Protein AF-A0A353B7Y9-F1 (afdb_monomer)

Nearest PDB structures (foldseek):
  8t13-assembly1_A  TM=2.696E-01  e=7.304E-01  Homo sapiens
  8t12-assembly1_A  TM=4.385E-01  e=3.292E+00  Homo sapiens
  8tzl-assembly1_E  TM=2.762E-01  e=4.661E+00  Vibrio cholerae

pLDDT: mean 70.83, std 16.99, range [37.56, 89.81]

Structure (mmCIF, N/CA/C/O backbone):
data_AF-A0A353B7Y9-F1
#
_entry.id   AF-A0A353B7Y9-F1
#
loop_
_atom_site.group_PDB
_atom_site.id
_atom_site.type_symbol
_atom_site.label_atom_id
_atom_site.label_alt_id
_atom_site.label_comp_id
_atom_site.label_asym_id
_atom_site.label_entity_id
_atom_site.label_seq_id
_atom_site.pdbx_PDB_ins_code
_atom_site.Cartn_x
_atom_site.Cartn_y
_atom_site.Cartn_z
_atom_site.occupancy
_atom_site.B_iso_or_equiv
_atom_site.auth_seq_id
_atom_site.auth_comp_id
_atom_site.auth_asym_id
_atom_site.auth_atom_id
_atom_site.pdbx_PDB_model_num
ATOM 1 N N . MET A 1 1 ? -7.759 11.131 22.426 1.00 56.41 1 MET A N 1
ATOM 2 C CA . MET A 1 1 ? -7.890 11.072 20.956 1.00 56.41 1 MET A CA 1
ATOM 3 C C . MET A 1 1 ? -8.649 9.807 20.605 1.00 56.41 1 MET A C 1
ATOM 5 O O . MET A 1 1 ? -8.462 8.809 21.291 1.00 56.41 1 MET A O 1
ATOM 9 N N . ASP A 1 2 ? -9.557 9.871 19.634 1.00 85.62 2 ASP A N 1
ATOM 10 C CA . ASP A 1 2 ? -10.383 8.728 19.237 1.00 85.62 2 ASP A CA 1
ATOM 11 C C . ASP A 1 2 ? -9.630 7.924 18.165 1.00 85.62 2 ASP A C 1
ATOM 13 O O . ASP A 1 2 ? -9.582 8.321 17.002 1.00 85.62 2 ASP A O 1
ATOM 17 N N . LEU A 1 3 ? -9.005 6.812 18.573 1.00 83.56 3 LEU A N 1
ATOM 18 C CA . LEU A 1 3 ? -8.217 5.908 17.713 1.00 83.56 3 LEU A CA 1
ATOM 19 C C . LEU A 1 3 ? -8.980 5.453 16.458 1.00 83.56 3 LEU A C 1
ATOM 21 O O . LEU A 1 3 ? -8.374 5.110 15.445 1.00 83.56 3 LEU A O 1
ATOM 25 N N . SER A 1 4 ? -10.311 5.454 16.509 1.00 83.06 4 SER A N 1
ATOM 26 C CA . SER A 1 4 ? -11.155 5.111 15.367 1.00 83.06 4 SER A CA 1
ATOM 27 C C . SER A 1 4 ? -11.078 6.130 14.233 1.00 83.06 4 SER A C 1
ATOM 29 O O . SER A 1 4 ? -10.950 5.743 13.075 1.00 83.06 4 SER A O 1
ATOM 31 N N . VAL A 1 5 ? -11.087 7.422 14.565 1.00 86.38 5 VAL A N 1
ATOM 32 C CA . VAL A 1 5 ? -11.004 8.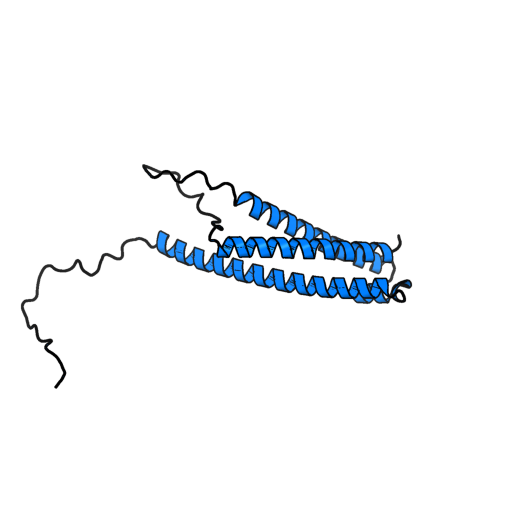517 13.596 1.00 86.38 5 VAL A CA 1
ATOM 33 C C . VAL A 1 5 ? -9.628 8.521 12.944 1.00 86.38 5 VAL A C 1
ATOM 35 O O . VAL A 1 5 ? -9.513 8.705 11.736 1.00 86.38 5 VAL A O 1
ATOM 38 N N . GLU A 1 6 ? -8.575 8.253 13.717 1.00 86.69 6 GLU A N 1
ATOM 39 C CA . GLU A 1 6 ? -7.224 8.166 13.166 1.00 86.69 6 GLU A CA 1
ATOM 40 C C . GLU A 1 6 ? -7.041 6.961 12.237 1.00 86.69 6 GLU A C 1
ATOM 42 O O . GLU A 1 6 ? -6.405 7.094 11.192 1.00 86.69 6 GLU A O 1
ATOM 47 N N . LEU A 1 7 ? -7.642 5.811 12.562 1.00 85.81 7 LEU A N 1
ATOM 48 C CA . LEU A 1 7 ? -7.665 4.655 11.661 1.00 85.81 7 LEU A CA 1
ATOM 49 C C . LEU A 1 7 ? -8.437 4.940 10.375 1.00 85.81 7 LEU A C 1
ATOM 51 O O . LEU A 1 7 ? -8.007 4.526 9.302 1.00 85.81 7 LEU A O 1
ATOM 55 N N . GLU A 1 8 ? -9.567 5.637 10.466 1.00 86.06 8 GLU A N 1
ATOM 56 C CA . GLU A 1 8 ? -10.330 6.022 9.284 1.00 86.06 8 GLU A CA 1
ATOM 57 C C . GLU A 1 8 ? -9.549 6.959 8.368 1.00 86.06 8 GLU A C 1
ATOM 59 O O . GLU A 1 8 ? -9.534 6.722 7.161 1.00 86.06 8 GLU A O 1
ATOM 64 N N . ASN A 1 9 ? -8.878 7.964 8.934 1.00 87.00 9 ASN A N 1
ATOM 65 C CA . ASN A 1 9 ? -8.020 8.874 8.178 1.00 87.00 9 ASN A CA 1
ATOM 66 C C . ASN A 1 9 ? -6.855 8.116 7.532 1.00 87.00 9 ASN A C 1
ATOM 68 O O . ASN A 1 9 ? -6.576 8.300 6.355 1.00 87.00 9 ASN A O 1
ATOM 72 N N . TYR A 1 10 ? -6.233 7.193 8.269 1.00 87.31 10 TYR A N 1
ATOM 73 C CA . TYR A 1 10 ? -5.173 6.339 7.739 1.00 87.31 10 TYR A CA 1
ATOM 74 C C . TYR A 1 10 ? -5.636 5.483 6.546 1.00 87.31 10 TYR A C 1
ATOM 76 O O . TYR A 1 10 ? -4.892 5.299 5.582 1.00 87.31 10 TYR A O 1
ATOM 84 N N . PHE A 1 11 ? -6.861 4.947 6.585 1.00 87.31 11 PHE A N 1
ATOM 85 C CA . PHE A 1 11 ? -7.410 4.189 5.456 1.00 87.31 11 PHE A CA 1
ATOM 86 C C . PHE A 1 11 ? -7.714 5.073 4.244 1.00 87.31 11 PHE A C 1
ATOM 88 O O . PHE A 1 11 ? -7.507 4.629 3.115 1.00 87.31 11 PHE A O 1
ATOM 95 N N . ASP A 1 12 ? -8.163 6.307 4.466 1.00 86.31 12 ASP A N 1
ATOM 96 C CA . ASP A 1 12 ? -8.410 7.260 3.385 1.00 86.31 12 ASP A CA 1
ATOM 97 C C . ASP A 1 12 ? -7.075 7.696 2.733 1.00 86.31 12 ASP A C 1
ATOM 99 O O . ASP A 1 12 ? -6.957 7.663 1.505 1.00 86.31 12 ASP A O 1
ATOM 103 N N . ASP A 1 13 ? -6.030 7.954 3.532 1.00 85.50 13 ASP A N 1
ATOM 104 C CA . ASP A 1 13 ? -4.668 8.256 3.056 1.00 85.50 13 ASP A CA 1
ATOM 105 C C . ASP A 1 13 ? -4.094 7.114 2.192 1.00 85.50 13 ASP A C 1
ATOM 107 O O . ASP A 1 13 ? -3.530 7.342 1.117 1.00 85.50 13 ASP A O 1
ATOM 111 N N . LEU A 1 14 ? -4.288 5.858 2.620 1.00 85.50 14 LEU A N 1
ATOM 112 C CA . LEU A 1 14 ? -3.876 4.677 1.853 1.00 85.50 14 LEU A CA 1
ATOM 113 C C . LEU A 1 14 ? -4.542 4.599 0.474 1.00 85.50 14 LEU A C 1
ATOM 115 O O . LEU A 1 14 ? -3.909 4.148 -0.486 1.00 85.50 14 LEU A O 1
ATOM 119 N N . SER A 1 15 ? -5.802 5.028 0.365 1.00 84.75 15 SER A N 1
ATOM 120 C CA . SER A 1 15 ? -6.531 5.023 -0.903 1.00 84.75 15 SER A CA 1
ATOM 121 C C . SER A 1 15 ? -5.915 5.998 -1.899 1.00 84.75 15 SER A C 1
ATOM 123 O O . SER A 1 15 ? -5.633 5.616 -3.037 1.00 84.75 15 SER A O 1
ATOM 125 N N . VAL A 1 16 ? -5.640 7.225 -1.450 1.00 86.50 16 VAL A N 1
ATOM 126 C CA . VAL A 1 16 ? -5.042 8.285 -2.277 1.00 86.50 16 VAL A CA 1
ATOM 127 C C . VAL A 1 16 ? -3.669 7.858 -2.798 1.00 86.50 16 VAL A C 1
ATOM 129 O O . VAL A 1 16 ? -3.374 7.994 -3.987 1.00 86.50 16 VAL A O 1
ATOM 132 N N . ILE A 1 17 ? -2.837 7.279 -1.931 1.00 82.81 17 ILE A N 1
ATOM 133 C CA . ILE A 1 17 ? -1.492 6.829 -2.314 1.00 82.81 17 ILE A CA 1
ATOM 134 C C . ILE A 1 17 ? -1.559 5.671 -3.305 1.00 82.81 17 ILE A C 1
ATOM 136 O O . ILE A 1 17 ? -0.794 5.641 -4.269 1.00 82.81 17 ILE A O 1
ATOM 140 N N . ASN A 1 18 ? -2.484 4.728 -3.114 1.00 82.31 18 ASN A N 1
ATOM 141 C CA . ASN A 1 18 ? -2.652 3.611 -4.038 1.00 82.31 18 ASN A CA 1
ATOM 142 C C . ASN A 1 18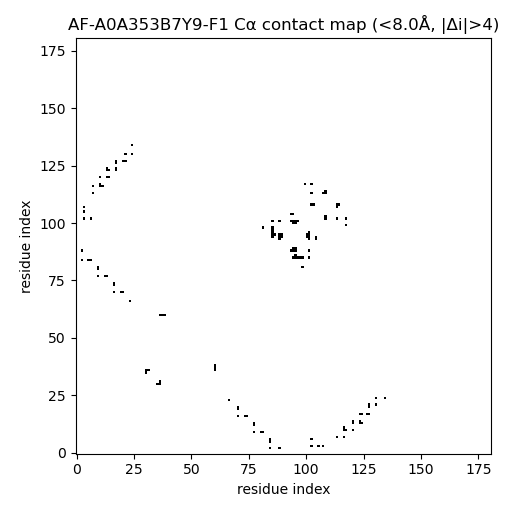 ? -3.077 4.080 -5.444 1.00 82.31 18 ASN A C 1
ATOM 144 O O . ASN A 1 18 ? -2.569 3.563 -6.441 1.00 82.31 18 ASN A O 1
ATOM 148 N N . GLU A 1 19 ? -3.961 5.074 -5.545 1.00 85.00 19 GLU A N 1
ATOM 149 C CA . GLU A 1 19 ? -4.347 5.674 -6.831 1.00 85.00 19 GLU A CA 1
ATOM 150 C C . GLU A 1 19 ? -3.163 6.367 -7.516 1.00 85.00 19 GLU A C 1
ATOM 152 O O . GLU A 1 19 ? -2.904 6.123 -8.698 1.00 85.00 19 GLU A O 1
ATOM 157 N N . ARG A 1 20 ? -2.380 7.153 -6.767 1.00 82.44 20 ARG A N 1
ATOM 158 C CA . ARG A 1 20 ? -1.183 7.826 -7.296 1.00 82.44 20 ARG A CA 1
ATOM 159 C C . ARG A 1 20 ? -0.110 6.847 -7.761 1.00 82.44 20 ARG A C 1
ATOM 161 O O . ARG A 1 20 ? 0.423 7.020 -8.854 1.00 82.44 20 ARG A O 1
ATOM 168 N N . TRP A 1 21 ? 0.162 5.795 -6.987 1.00 80.25 21 TRP A N 1
ATOM 169 C CA . TRP A 1 21 ? 1.087 4.721 -7.374 1.00 80.25 21 TRP A CA 1
ATOM 170 C C . TRP A 1 21 ? 0.668 4.048 -8.679 1.00 80.25 21 TRP A C 1
ATOM 172 O O . TRP A 1 21 ? 1.499 3.803 -9.553 1.00 80.25 21 TRP A O 1
ATOM 182 N N . THR A 1 22 ? -0.625 3.755 -8.814 1.00 81.44 22 THR A N 1
ATOM 183 C CA . THR A 1 22 ? -1.173 3.115 -10.015 1.00 81.44 22 THR A CA 1
ATOM 184 C C . THR A 1 22 ? -1.027 4.032 -11.230 1.00 81.44 22 THR A C 1
ATOM 186 O O . THR A 1 22 ? -0.592 3.584 -12.290 1.00 81.44 22 THR A O 1
ATOM 189 N N . GLY A 1 23 ? -1.326 5.325 -11.066 1.00 82.94 23 GLY A N 1
ATOM 190 C CA . GLY A 1 23 ? -1.142 6.327 -12.116 1.00 82.94 23 GLY A CA 1
ATOM 191 C C . GLY A 1 23 ? 0.320 6.477 -12.538 1.00 82.94 23 GLY A C 1
ATOM 192 O O . GLY A 1 23 ? 0.622 6.450 -13.730 1.00 82.94 23 GLY A O 1
ATOM 193 N N . TRP A 1 24 ? 1.240 6.571 -11.575 1.00 82.25 24 TRP A N 1
ATOM 194 C CA . TRP A 1 24 ? 2.672 6.667 -11.860 1.00 82.25 24 TRP A CA 1
ATOM 195 C C . TRP A 1 24 ? 3.194 5.431 -12.600 1.00 82.25 24 TRP A C 1
ATOM 197 O O . TRP A 1 24 ? 3.880 5.581 -13.609 1.00 82.25 24 TRP A O 1
ATOM 207 N N . LEU A 1 25 ? 2.819 4.221 -12.168 1.00 75.50 25 LEU A N 1
ATOM 208 C CA . LEU A 1 25 ? 3.237 2.987 -12.839 1.00 75.50 25 LEU A CA 1
ATOM 209 C C . LEU A 1 25 ? 2.708 2.884 -14.264 1.00 75.50 25 LEU A C 1
ATOM 211 O O . LEU A 1 25 ? 3.473 2.547 -15.160 1.00 75.50 25 LEU A O 1
ATOM 215 N N . SER A 1 26 ? 1.439 3.224 -14.494 1.00 79.75 26 SER A N 1
ATOM 216 C CA . SER A 1 26 ? 0.878 3.227 -15.848 1.00 79.75 26 SER A CA 1
ATOM 217 C C . SER A 1 26 ? 1.629 4.197 -16.767 1.00 79.75 26 SER A C 1
ATOM 219 O O . SER A 1 26 ? 1.910 3.863 -17.918 1.00 79.75 26 SER A O 1
ATOM 221 N N . SER A 1 27 ? 1.978 5.387 -16.271 1.00 76.75 27 SER A N 1
ATOM 222 C CA . SER A 1 27 ? 2.772 6.365 -17.025 1.00 76.75 27 SER A CA 1
ATOM 223 C C . SER A 1 27 ? 4.199 5.872 -17.274 1.00 76.75 27 SER A C 1
ATOM 225 O O . SER A 1 27 ? 4.743 6.042 -18.364 1.00 76.75 27 SER A O 1
ATOM 227 N N . PHE A 1 28 ? 4.810 5.226 -16.281 1.00 71.31 28 PHE A N 1
ATOM 228 C CA . PHE A 1 28 ? 6.147 4.653 -16.390 1.00 71.31 28 PHE A CA 1
ATOM 229 C C . PHE A 1 28 ? 6.204 3.507 -17.410 1.00 71.31 28 PHE A C 1
ATOM 231 O O . PHE A 1 28 ? 7.089 3.488 -18.265 1.00 71.31 28 PHE A O 1
ATOM 238 N N . GLU A 1 29 ? 5.229 2.596 -17.390 1.00 72.19 29 GLU A N 1
ATOM 239 C CA . GLU A 1 29 ? 5.098 1.524 -18.382 1.00 72.19 29 GLU A CA 1
ATOM 240 C C . GLU A 1 29 ? 4.953 2.089 -19.800 1.00 72.19 29 GLU A C 1
ATOM 242 O O . GLU A 1 29 ? 5.653 1.646 -20.713 1.00 72.19 29 GLU A O 1
ATOM 247 N N . GLN A 1 30 ? 4.121 3.121 -19.988 1.00 74.44 30 GLN A N 1
ATOM 248 C CA . GLN A 1 30 ? 3.994 3.795 -21.283 1.00 74.44 30 GLN A CA 1
ATOM 249 C C . GLN A 1 30 ? 5.316 4.415 -21.755 1.00 74.44 30 GLN A C 1
ATOM 251 O O . GLN A 1 30 ? 5.636 4.320 -22.943 1.00 74.44 30 GLN A O 1
ATOM 256 N N . ARG A 1 31 ? 6.113 4.999 -20.851 1.00 70.06 31 ARG A N 1
ATOM 257 C CA . ARG A 1 31 ? 7.440 5.554 -21.177 1.00 70.06 31 ARG A CA 1
ATOM 258 C C . ARG A 1 31 ? 8.446 4.478 -21.580 1.00 70.06 31 ARG A C 1
ATOM 260 O O . ARG A 1 31 ? 9.197 4.695 -22.531 1.00 70.06 31 ARG A O 1
ATOM 267 N N . ILE A 1 32 ? 8.449 3.326 -20.904 1.00 66.94 32 ILE A N 1
ATOM 268 C CA . ILE A 1 32 ? 9.304 2.187 -21.277 1.00 66.94 32 ILE A CA 1
ATOM 269 C C . ILE A 1 32 ? 8.919 1.670 -22.663 1.00 66.94 32 ILE A C 1
ATOM 271 O O . ILE A 1 32 ? 9.786 1.528 -23.522 1.00 66.94 32 ILE A O 1
ATOM 275 N N . VAL A 1 33 ? 7.628 1.421 -22.900 1.00 71.44 33 VAL A N 1
ATOM 276 C CA . VAL A 1 33 ? 7.135 0.904 -24.189 1.00 71.44 33 VAL A CA 1
ATOM 277 C C . VAL A 1 33 ? 7.423 1.882 -25.329 1.00 71.44 33 VAL A C 1
ATOM 279 O O . VAL A 1 33 ? 7.767 1.459 -26.430 1.00 71.44 33 VAL A O 1
ATOM 282 N N . SER A 1 34 ? 7.343 3.185 -25.059 1.00 70.75 34 SER A N 1
ATOM 283 C CA . SER A 1 34 ? 7.636 4.237 -26.041 1.00 70.75 34 SER A CA 1
ATOM 284 C C . SER A 1 34 ? 9.139 4.473 -26.259 1.00 70.75 34 SER A C 1
ATOM 286 O O . SER A 1 34 ? 9.509 5.290 -27.099 1.00 70.75 34 SER A O 1
ATOM 288 N N . GLY A 1 35 ? 10.017 3.782 -25.519 1.00 62.84 35 GLY A N 1
ATOM 289 C CA . GLY A 1 35 ? 11.473 3.910 -25.642 1.00 62.84 35 GLY A CA 1
ATOM 290 C C . GLY A 1 35 ? 12.038 5.243 -25.140 1.00 62.84 35 GLY A C 1
ATOM 291 O O . GLY A 1 35 ? 13.182 5.571 -25.436 1.00 62.84 35 GLY A O 1
ATOM 292 N N . THR A 1 36 ? 11.256 6.021 -24.387 1.00 61.25 36 THR A N 1
ATOM 293 C CA . THR A 1 36 ? 11.628 7.365 -23.902 1.00 61.25 36 THR A CA 1
ATOM 294 C C . THR A 1 36 ? 12.396 7.323 -22.575 1.00 61.25 36 THR A C 1
ATOM 296 O O . THR A 1 36 ? 12.768 8.357 -22.039 1.00 61.25 36 THR A O 1
ATOM 299 N N . PHE A 1 37 ? 12.631 6.137 -22.012 1.00 50.94 37 PHE A N 1
ATOM 300 C CA . PHE A 1 37 ? 13.357 5.975 -20.754 1.00 50.94 37 PHE A CA 1
ATOM 301 C C . PHE A 1 37 ? 14.849 5.713 -21.025 1.00 50.94 37 PHE A C 1
ATOM 303 O O . PHE A 1 37 ? 15.243 4.582 -21.314 1.00 50.94 37 PHE A O 1
ATOM 310 N N . LEU A 1 38 ? 15.683 6.756 -20.940 1.00 52.03 38 LEU A N 1
ATOM 311 C CA . LEU A 1 38 ? 17.147 6.641 -20.976 1.00 52.03 38 LEU A CA 1
ATOM 312 C C . LEU A 1 38 ? 17.760 7.165 -19.669 1.00 52.03 38 LEU A C 1
ATOM 314 O O . LEU A 1 38 ? 18.373 8.233 -19.649 1.00 52.03 38 LEU A O 1
ATOM 318 N N . PRO A 1 39 ? 17.687 6.404 -18.564 1.00 52.25 39 PRO A N 1
ATOM 319 C CA . PRO A 1 39 ? 18.465 6.758 -17.399 1.00 52.25 39 PRO A CA 1
ATOM 320 C C . PRO A 1 39 ? 19.940 6.488 -17.740 1.00 52.25 39 PRO A C 1
ATOM 322 O O . PRO A 1 39 ? 20.289 5.395 -18.179 1.00 52.25 39 PRO A O 1
ATOM 3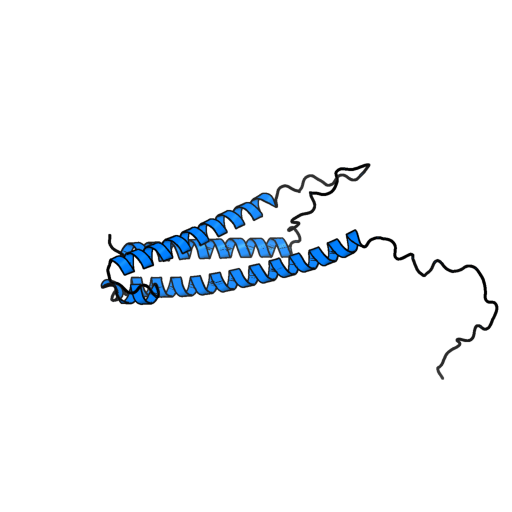25 N N . PHE A 1 40 ? 20.812 7.469 -17.498 1.00 42.84 40 PHE A N 1
ATOM 326 C CA . PHE A 1 40 ? 22.248 7.283 -17.213 1.00 42.84 40 PHE A CA 1
ATOM 327 C C . PHE A 1 40 ? 23.322 7.600 -18.282 1.00 42.84 40 PHE A C 1
ATOM 329 O O . PHE A 1 40 ? 24.502 7.599 -17.942 1.00 42.84 40 PHE A O 1
ATOM 336 N N . ALA A 1 41 ? 23.024 7.992 -19.522 1.00 40.81 41 ALA A N 1
ATOM 337 C CA . ALA A 1 41 ? 24.099 8.301 -20.490 1.00 40.81 41 ALA A CA 1
ATOM 338 C C . ALA A 1 41 ? 24.720 9.716 -20.346 1.00 40.81 41 ALA A C 1
ATOM 340 O O . ALA A 1 41 ? 24.857 10.428 -21.339 1.00 40.81 41 ALA A O 1
ATOM 341 N N . ARG A 1 42 ? 25.072 10.180 -19.134 1.00 41.59 42 ARG A N 1
ATOM 342 C CA . ARG A 1 42 ? 25.638 11.539 -18.974 1.00 41.59 42 ARG A CA 1
ATOM 343 C C . ARG A 1 42 ? 26.711 11.740 -17.906 1.00 41.59 42 ARG A C 1
ATOM 345 O O . ARG A 1 42 ? 26.785 12.818 -17.321 1.00 41.59 42 ARG A O 1
ATOM 352 N N . GLN A 1 43 ? 27.571 10.752 -17.669 1.00 41.97 43 GLN A N 1
ATOM 353 C CA . GLN A 1 43 ? 28.730 10.981 -16.797 1.00 41.97 43 GLN A CA 1
ATOM 354 C C . GLN A 1 43 ? 30.001 10.217 -17.180 1.00 41.97 43 GLN A C 1
ATOM 356 O O . GLN A 1 43 ? 30.730 9.763 -16.314 1.00 41.97 43 GLN A O 1
ATOM 361 N N . THR A 1 44 ? 30.319 10.124 -18.469 1.00 42.88 44 THR A N 1
ATOM 362 C CA . THR A 1 44 ? 31.702 9.874 -18.906 1.00 42.88 44 THR A CA 1
ATOM 363 C C . THR A 1 44 ? 31.905 10.516 -20.268 1.00 42.88 44 THR A C 1
ATOM 365 O O . THR A 1 44 ? 31.623 9.871 -21.265 1.00 42.88 44 THR A O 1
ATOM 368 N N . GLU A 1 45 ? 32.322 11.782 -20.313 1.00 40.59 45 GLU A N 1
ATOM 369 C CA . GLU A 1 45 ? 33.062 12.348 -21.455 1.00 40.59 45 GLU A CA 1
ATOM 370 C C . GLU A 1 45 ? 33.559 13.765 -21.117 1.00 40.59 45 GLU A C 1
ATOM 372 O O . GLU A 1 45 ? 33.232 14.754 -21.762 1.00 40.59 45 GLU A O 1
ATOM 377 N N . ASP A 1 46 ? 34.408 13.858 -20.090 1.00 41.03 46 ASP A N 1
ATOM 378 C CA . ASP A 1 46 ? 35.552 14.766 -20.177 1.00 41.03 46 ASP A CA 1
ATOM 379 C C . ASP A 1 46 ? 36.667 13.971 -20.862 1.00 41.03 46 ASP A C 1
ATOM 381 O O . ASP A 1 46 ? 37.381 13.226 -20.198 1.00 41.03 46 ASP A O 1
ATOM 385 N N . THR A 1 47 ? 36.746 14.032 -22.197 1.00 43.41 47 THR A N 1
ATOM 386 C CA . THR A 1 47 ? 37.982 14.255 -22.981 1.00 43.41 47 THR A CA 1
ATOM 387 C C . THR A 1 47 ? 37.803 13.966 -24.483 1.00 43.41 47 THR A C 1
ATOM 389 O O . THR A 1 47 ? 37.704 12.830 -24.920 1.00 43.41 47 THR A O 1
ATOM 392 N N . VAL A 1 48 ? 37.920 15.059 -25.249 1.00 47.56 48 VAL A N 1
ATOM 393 C CA . VAL A 1 48 ? 38.529 15.194 -26.589 1.00 47.56 48 VAL A CA 1
ATOM 394 C C . VAL A 1 48 ? 37.724 14.768 -27.840 1.00 47.56 48 VAL A C 1
ATOM 396 O O . VAL A 1 48 ? 37.725 13.626 -28.271 1.00 47.56 48 VAL A O 1
ATOM 399 N N . ALA A 1 49 ? 37.241 15.829 -28.505 1.00 47.53 49 ALA A N 1
ATOM 400 C CA . ALA A 1 49 ? 37.182 16.076 -29.955 1.00 47.53 49 ALA A CA 1
ATOM 401 C C . ALA A 1 49 ? 36.065 15.448 -30.828 1.00 47.53 49 ALA A C 1
ATOM 403 O O . ALA A 1 49 ? 36.152 14.330 -31.312 1.00 47.53 49 ALA A O 1
ATOM 404 N N . GLU A 1 50 ? 35.122 16.343 -31.162 1.00 46.22 50 GLU A N 1
ATOM 405 C CA . GLU A 1 50 ? 34.366 16.508 -32.420 1.00 46.22 50 GLU A CA 1
ATOM 406 C C . GLU A 1 50 ? 33.262 15.506 -32.859 1.00 46.22 50 GLU A C 1
ATOM 408 O O . GLU A 1 50 ? 33.512 14.500 -33.512 1.00 46.22 50 GLU A O 1
ATOM 413 N N . ARG A 1 51 ? 32.014 16.018 -32.720 1.00 38.69 51 ARG A N 1
ATOM 414 C CA . ARG A 1 51 ? 30.712 15.710 -33.384 1.00 38.69 51 ARG A CA 1
ATOM 415 C C . ARG A 1 51 ? 29.953 14.442 -32.935 1.00 38.69 51 ARG A C 1
ATOM 417 O O . ARG A 1 51 ? 30.590 13.443 -32.650 1.00 38.69 51 ARG A O 1
ATOM 424 N N . PRO A 1 52 ? 28.592 14.426 -32.965 1.00 41.00 52 PRO A N 1
ATOM 425 C CA . PRO A 1 52 ? 27.641 15.397 -33.531 1.00 41.00 52 PRO A CA 1
ATOM 426 C C . PRO A 1 52 ? 26.705 16.057 -32.489 1.00 41.00 52 PRO A C 1
ATOM 428 O O . PRO A 1 52 ? 26.654 15.672 -31.327 1.00 41.00 52 PRO A O 1
ATOM 431 N N . ARG A 1 53 ? 25.946 17.075 -32.928 1.00 45.88 53 ARG A N 1
ATOM 432 C CA . ARG A 1 53 ? 24.837 17.690 -32.175 1.00 45.88 53 ARG A CA 1
ATOM 433 C C . ARG A 1 53 ? 23.844 16.608 -31.736 1.00 45.88 53 ARG A C 1
ATOM 435 O O . ARG A 1 53 ? 23.082 16.117 -32.562 1.00 45.88 53 ARG A O 1
ATOM 442 N N . ILE A 1 54 ? 23.841 16.280 -30.450 1.00 45.41 54 ILE A N 1
ATOM 443 C CA . ILE A 1 54 ? 22.701 15.640 -29.800 1.00 45.41 54 ILE A CA 1
ATOM 444 C C . ILE A 1 54 ? 21.806 16.788 -29.339 1.00 45.41 54 ILE A C 1
ATOM 446 O O . ILE A 1 54 ? 22.203 17.594 -28.493 1.00 45.41 54 ILE A O 1
ATOM 450 N N . ASP A 1 55 ? 20.645 16.907 -29.981 1.00 37.94 55 ASP A N 1
ATOM 451 C CA . ASP A 1 55 ? 19.609 17.869 -29.625 1.00 37.94 55 ASP A CA 1
ATOM 452 C C . ASP A 1 55 ? 19.273 17.787 -28.130 1.00 37.94 55 ASP A C 1
ATOM 454 O O . ASP A 1 55 ? 19.285 16.727 -27.505 1.00 37.94 55 ASP A O 1
ATOM 458 N N . GLN A 1 56 ? 18.974 18.950 -27.562 1.00 41.81 56 GLN A N 1
ATOM 459 C CA . GLN A 1 56 ? 18.735 19.243 -26.147 1.00 41.81 56 GLN A CA 1
ATOM 460 C C . GLN A 1 56 ? 17.472 18.586 -25.549 1.00 41.81 56 GLN A C 1
ATOM 462 O O . GLN A 1 56 ? 16.900 19.098 -24.592 1.00 41.81 56 GLN A O 1
ATOM 467 N N . GLN A 1 57 ? 17.042 17.426 -26.037 1.00 45.09 57 GLN A N 1
ATOM 468 C CA . GLN A 1 57 ? 15.831 16.733 -25.584 1.00 45.09 57 GLN A CA 1
ATOM 469 C C . GLN A 1 57 ? 16.043 15.909 -24.298 1.00 45.09 57 GLN A C 1
ATOM 471 O O . GLN A 1 57 ? 15.341 14.943 -24.033 1.00 45.09 57 GLN A O 1
ATOM 476 N N . SER A 1 58 ? 17.020 16.305 -23.477 1.00 46.75 58 SER A N 1
ATOM 477 C CA . SER A 1 58 ? 17.462 15.600 -22.267 1.00 46.75 58 SER A CA 1
ATOM 478 C C . SER A 1 58 ? 16.835 16.168 -20.979 1.00 46.75 58 SER A C 1
ATOM 480 O O . SER A 1 58 ? 17.448 16.076 -19.918 1.00 46.75 58 SER A O 1
ATOM 482 N N . ILE A 1 59 ? 15.661 16.808 -21.063 1.00 45.66 59 ILE A N 1
ATOM 483 C CA . ILE A 1 59 ? 15.022 17.509 -19.928 1.00 45.66 59 ILE A CA 1
ATOM 484 C C . ILE A 1 59 ? 13.958 16.650 -19.201 1.00 45.66 59 ILE A C 1
ATOM 486 O O . ILE A 1 59 ? 13.640 16.935 -18.051 1.00 45.66 59 ILE A O 1
ATOM 490 N N . ASP A 1 60 ? 13.491 15.535 -19.769 1.00 52.16 60 ASP A N 1
ATOM 491 C CA . ASP A 1 60 ? 12.275 14.849 -19.275 1.00 52.16 60 ASP A CA 1
ATOM 492 C C . ASP A 1 60 ? 12.499 13.690 -18.264 1.00 52.16 60 ASP A C 1
ATOM 494 O O . ASP A 1 60 ? 11.564 13.066 -17.751 1.00 52.16 60 ASP A O 1
ATOM 498 N N . ASP A 1 61 ? 13.753 13.379 -17.920 1.00 55.59 61 ASP A N 1
ATOM 499 C CA . ASP A 1 61 ? 14.065 12.293 -16.970 1.00 55.59 61 ASP A CA 1
ATOM 500 C C . ASP A 1 61 ? 14.133 12.756 -15.506 1.00 55.59 61 ASP A C 1
ATOM 502 O O . ASP A 1 61 ? 13.998 11.945 -14.590 1.00 55.59 61 ASP A O 1
ATOM 506 N N . SER A 1 62 ? 14.268 14.064 -15.265 1.00 57.19 62 SER A N 1
ATOM 507 C CA . SER A 1 62 ? 14.323 14.629 -13.907 1.00 57.19 62 SER A CA 1
ATOM 508 C C . SER A 1 62 ? 12.966 14.663 -13.195 1.00 57.19 62 SER A C 1
ATOM 510 O O . SER A 1 62 ? 12.906 14.576 -11.970 1.00 57.19 62 SER A O 1
ATOM 512 N N . GLU A 1 63 ? 11.863 14.751 -13.942 1.00 62.72 63 GLU A N 1
ATOM 513 C CA . GLU A 1 63 ? 10.515 14.729 -13.363 1.00 62.72 63 GLU A CA 1
ATOM 514 C C . GLU A 1 63 ? 10.107 13.312 -12.950 1.00 62.72 63 GLU A C 1
ATOM 516 O O . GLU A 1 63 ? 9.505 13.116 -11.896 1.00 62.72 63 GLU A O 1
ATOM 521 N N . GLY A 1 64 ? 10.505 12.305 -13.736 1.00 64.06 64 GLY A N 1
ATOM 522 C CA . GLY A 1 64 ? 10.223 10.901 -13.438 1.00 64.06 64 GLY A CA 1
ATOM 523 C C . GLY A 1 64 ? 10.899 10.414 -12.154 1.00 64.06 64 GLY A C 1
ATOM 524 O O . GLY A 1 64 ? 10.275 9.703 -11.366 1.00 64.06 64 GLY A O 1
ATOM 525 N N . THR A 1 65 ? 12.151 10.825 -11.921 1.00 67.62 65 THR A N 1
ATOM 526 C CA . THR A 1 65 ? 12.896 10.492 -10.697 1.00 67.62 65 THR A CA 1
ATOM 527 C C . THR A 1 65 ? 12.366 11.238 -9.476 1.00 67.62 65 THR A C 1
ATOM 529 O O . THR A 1 65 ? 12.200 10.622 -8.427 1.00 67.62 65 THR A O 1
ATOM 532 N N . ARG A 1 66 ? 12.014 12.523 -9.617 1.00 72.00 66 ARG A N 1
ATOM 533 C CA . ARG A 1 66 ? 11.385 13.314 -8.546 1.00 72.00 66 ARG A CA 1
ATOM 534 C C . ARG A 1 66 ? 10.057 12.727 -8.085 1.00 72.00 66 ARG A C 1
ATOM 536 O O . ARG A 1 66 ? 9.874 12.519 -6.892 1.00 72.00 66 ARG A O 1
ATOM 543 N N . LEU A 1 67 ? 9.173 12.391 -9.025 1.00 72.44 67 LEU A N 1
ATOM 544 C CA . LEU A 1 67 ? 7.888 11.762 -8.714 1.00 72.44 67 LEU A CA 1
ATOM 545 C C . LEU A 1 67 ? 8.070 10.424 -7.990 1.00 72.44 67 LEU A C 1
ATOM 547 O O . LEU A 1 67 ? 7.347 10.136 -7.042 1.00 72.44 67 LEU A O 1
ATOM 551 N N . ALA A 1 68 ? 9.042 9.609 -8.406 1.00 69.25 68 ALA A N 1
ATOM 552 C CA . ALA A 1 68 ? 9.331 8.345 -7.732 1.00 69.25 68 ALA A CA 1
ATOM 553 C C . ALA A 1 68 ? 9.805 8.559 -6.284 1.00 69.25 68 ALA A C 1
ATOM 555 O O . ALA A 1 68 ? 9.406 7.816 -5.387 1.00 69.25 68 ALA A O 1
ATOM 556 N N . GLU A 1 69 ? 10.630 9.578 -6.045 1.00 75.62 69 GLU A N 1
ATOM 557 C CA . GLU A 1 69 ? 11.136 9.904 -4.712 1.00 75.62 69 GLU A CA 1
ATOM 558 C C . GLU A 1 69 ? 10.046 10.471 -3.79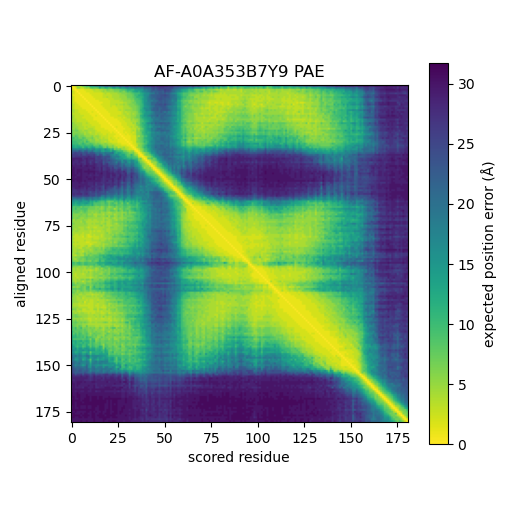3 1.00 75.62 69 GLU A C 1
ATOM 560 O O . GLU A 1 69 ? 9.932 10.036 -2.648 1.00 75.62 69 GLU A O 1
ATOM 565 N N . GLU A 1 70 ? 9.175 11.343 -4.306 1.00 80.75 70 GLU A N 1
ATOM 566 C CA . GLU A 1 70 ? 7.981 11.818 -3.588 1.00 80.75 70 GLU A CA 1
ATOM 567 C C . GLU A 1 70 ? 7.080 10.650 -3.172 1.00 80.75 70 GLU A C 1
ATOM 569 O O . GLU A 1 70 ? 6.672 10.528 -2.017 1.00 80.75 70 GLU A O 1
ATOM 574 N N . ILE A 1 71 ? 6.827 9.729 -4.101 1.00 76.88 71 ILE A N 1
ATOM 575 C CA . ILE A 1 71 ? 6.002 8.548 -3.860 1.00 76.88 71 ILE A CA 1
ATOM 576 C C . ILE A 1 71 ? 6.637 7.619 -2.806 1.00 76.88 71 ILE A C 1
ATOM 578 O O . ILE A 1 71 ? 5.924 7.036 -1.983 1.00 76.88 71 ILE A O 1
ATOM 582 N N . LEU A 1 72 ? 7.967 7.473 -2.796 1.00 78.38 72 LEU A N 1
ATOM 583 C CA . LEU A 1 72 ? 8.679 6.711 -1.765 1.00 78.38 72 LEU A CA 1
ATOM 584 C C . LEU A 1 72 ? 8.563 7.368 -0.385 1.00 78.38 72 LEU A C 1
ATOM 586 O O . LEU A 1 72 ? 8.308 6.660 0.592 1.00 78.38 72 LEU A O 1
ATOM 590 N N . GLN A 1 73 ? 8.698 8.695 -0.310 1.00 81.81 73 GLN A N 1
ATOM 591 C CA . GLN A 1 73 ? 8.537 9.455 0.935 1.00 81.81 73 GLN A CA 1
ATOM 592 C C . GLN A 1 73 ? 7.116 9.340 1.500 1.00 81.81 73 GLN A C 1
ATOM 594 O O . GLN A 1 73 ? 6.921 9.184 2.706 1.00 81.81 73 GLN A O 1
ATOM 599 N N . GLU A 1 74 ? 6.104 9.362 0.636 1.00 82.81 74 GLU A N 1
ATOM 600 C CA . GLU A 1 74 ? 4.711 9.172 1.048 1.00 82.81 74 GLU A CA 1
ATOM 601 C C . GLU A 1 74 ? 4.470 7.768 1.611 1.00 82.81 74 GLU A C 1
ATOM 603 O O . GLU A 1 74 ? 3.819 7.607 2.647 1.00 82.81 74 GLU A O 1
ATOM 608 N N . VAL A 1 75 ? 5.039 6.737 0.978 1.00 80.25 75 VAL A N 1
ATOM 609 C CA . VAL A 1 75 ? 4.943 5.362 1.483 1.00 80.25 75 VAL A CA 1
ATOM 610 C C . VAL A 1 75 ? 5.649 5.218 2.830 1.00 80.25 75 VAL A C 1
ATOM 612 O O . VAL A 1 75 ? 5.089 4.583 3.728 1.00 80.25 75 VAL A O 1
ATOM 615 N N . SER A 1 76 ? 6.840 5.802 3.012 1.00 82.38 76 SER A N 1
ATOM 616 C CA . SER A 1 76 ? 7.532 5.748 4.306 1.00 82.38 76 SER A CA 1
ATOM 617 C C . SER A 1 76 ? 6.734 6.453 5.399 1.00 82.38 76 SER A C 1
ATOM 619 O O . SER A 1 76 ? 6.548 5.876 6.469 1.00 82.38 76 SER A O 1
ATOM 621 N N . ALA A 1 77 ? 6.161 7.625 5.109 1.00 83.06 77 ALA A N 1
ATOM 622 C CA . ALA A 1 77 ? 5.320 8.355 6.056 1.00 83.06 77 ALA A CA 1
ATOM 623 C C . ALA A 1 77 ? 4.089 7.538 6.494 1.00 83.06 77 ALA A C 1
ATOM 625 O O . ALA A 1 77 ? 3.717 7.529 7.668 1.00 83.06 77 ALA A O 1
ATOM 626 N N . VAL A 1 78 ? 3.470 6.789 5.578 1.00 83.88 78 VAL A N 1
ATOM 627 C CA . VAL A 1 78 ? 2.354 5.889 5.912 1.00 83.88 78 VAL A CA 1
ATOM 628 C C . VAL A 1 78 ? 2.795 4.707 6.768 1.00 83.88 78 VAL A C 1
ATOM 630 O O . VAL A 1 78 ? 2.052 4.280 7.657 1.00 83.88 78 VAL A O 1
ATOM 633 N N . LEU A 1 79 ? 3.980 4.149 6.521 1.00 83.31 79 LEU A N 1
ATOM 634 C CA . LEU A 1 79 ? 4.513 3.064 7.345 1.00 83.31 79 LEU A CA 1
ATOM 635 C C . LEU A 1 79 ? 4.810 3.542 8.767 1.00 83.31 79 LEU A C 1
ATOM 637 O O . LEU A 1 79 ? 4.394 2.875 9.715 1.00 83.31 79 LEU A O 1
ATOM 641 N N . GLU A 1 80 ? 5.426 4.714 8.910 1.00 86.94 80 GLU A N 1
ATOM 642 C CA . GLU A 1 80 ? 5.656 5.354 10.208 1.00 86.94 80 GLU A CA 1
ATOM 643 C C . GLU A 1 80 ? 4.335 5.619 10.931 1.00 86.94 80 GLU A C 1
ATOM 645 O O . GLU A 1 80 ? 4.173 5.265 12.099 1.00 86.94 80 GLU A O 1
ATOM 650 N N . ARG A 1 81 ? 3.336 6.160 10.225 1.00 85.88 81 ARG A N 1
ATOM 651 C CA . ARG A 1 81 ? 2.021 6.437 10.812 1.00 85.88 81 ARG A CA 1
ATOM 652 C C . ARG A 1 81 ? 1.303 5.170 11.266 1.00 85.88 81 ARG A C 1
ATOM 654 O O . ARG A 1 81 ? 0.664 5.161 12.317 1.00 85.88 81 ARG A O 1
ATOM 661 N N . ARG A 1 82 ? 1.435 4.073 10.517 1.00 88.50 82 ARG A N 1
ATOM 662 C CA . ARG A 1 82 ? 0.959 2.754 10.956 1.00 88.50 82 ARG A CA 1
ATOM 663 C C . ARG A 1 82 ? 1.629 2.336 12.260 1.00 88.50 82 ARG A C 1
ATOM 665 O O . ARG A 1 82 ? 0.954 1.798 13.132 1.00 88.50 82 ARG A O 1
ATOM 672 N N . GLU A 1 83 ? 2.937 2.519 12.370 1.00 88.38 83 GLU A N 1
ATOM 673 C CA . GLU A 1 83 ? 3.697 2.114 13.549 1.00 88.38 83 GLU A CA 1
ATOM 674 C C . GLU A 1 83 ? 3.281 2.929 14.778 1.00 88.38 83 GLU A C 1
ATOM 676 O O . GLU A 1 83 ? 2.944 2.346 15.807 1.00 88.38 83 GLU A O 1
ATOM 681 N N . GLN A 1 84 ? 3.131 4.245 14.612 1.00 89.25 84 GLN A N 1
ATOM 682 C CA . GLN A 1 84 ? 2.595 5.150 15.632 1.00 89.25 84 GLN A CA 1
ATOM 683 C C . GLN A 1 84 ? 1.201 4.724 16.110 1.00 89.25 84 GLN A C 1
ATOM 685 O O . GLN A 1 84 ? 0.959 4.658 17.313 1.00 89.25 84 GLN A O 1
ATOM 690 N N . LEU A 1 85 ? 0.285 4.373 15.199 1.00 88.25 85 LEU A N 1
ATOM 691 C CA . LEU A 1 85 ? -1.058 3.902 15.569 1.00 88.25 85 LEU A CA 1
ATOM 692 C C . LEU A 1 85 ? -1.020 2.612 16.396 1.00 88.25 85 LEU A C 1
ATOM 694 O O . LEU A 1 85 ? -1.792 2.446 17.342 1.00 88.25 85 LEU A O 1
ATOM 698 N N . LEU A 1 86 ? -0.121 1.689 16.056 1.00 89.69 86 LEU A N 1
ATOM 699 C CA . LEU A 1 86 ? 0.043 0.438 16.794 1.00 89.69 86 LEU A CA 1
ATOM 700 C C . LEU A 1 86 ? 0.700 0.659 18.166 1.00 89.69 86 LEU A C 1
ATOM 702 O O . LEU A 1 86 ? 0.372 -0.048 19.120 1.00 89.69 86 LEU A O 1
ATOM 706 N N . GLU A 1 87 ? 1.588 1.643 18.294 1.00 88.75 87 GLU A N 1
ATOM 707 C CA . GLU A 1 87 ? 2.159 2.051 19.582 1.00 88.75 87 GLU A CA 1
ATOM 708 C C . GLU A 1 87 ? 1.129 2.734 20.482 1.00 88.75 87 GLU A C 1
ATOM 710 O O . GLU A 1 87 ? 1.022 2.395 21.662 1.00 88.75 87 GLU A O 1
ATOM 715 N N . GLN A 1 88 ? 0.313 3.634 19.931 1.00 87.75 88 GLN A N 1
ATOM 716 C CA . GLN A 1 88 ? -0.792 4.258 20.661 1.00 87.75 88 GLN A CA 1
ATOM 717 C C . GLN A 1 88 ? -1.819 3.220 21.129 1.00 87.75 88 GLN A C 1
ATOM 719 O O . GLN A 1 88 ? -2.299 3.285 22.261 1.00 87.75 88 GLN A O 1
ATOM 724 N N . ALA A 1 89 ? -2.127 2.232 20.285 1.00 87.62 89 ALA A N 1
ATOM 725 C CA . ALA A 1 89 ? -2.970 1.105 20.660 1.00 87.62 89 ALA A CA 1
ATOM 726 C C . ALA A 1 89 ? -2.377 0.324 21.840 1.00 87.62 89 ALA A C 1
ATOM 728 O O . ALA A 1 89 ? -3.085 0.053 22.809 1.00 87.62 89 ALA A O 1
ATOM 729 N N . LEU A 1 90 ? -1.075 0.025 21.802 1.00 87.94 90 LEU A N 1
ATOM 730 C CA . LEU A 1 90 ? -0.393 -0.649 22.905 1.00 87.94 90 LEU A CA 1
ATOM 731 C C . LEU A 1 90 ? -0.453 0.174 24.200 1.00 87.94 90 LEU A C 1
ATOM 733 O O . LEU A 1 90 ? -0.743 -0.384 25.258 1.00 87.94 90 LEU A O 1
ATOM 737 N N . ALA A 1 91 ? -0.249 1.492 24.123 1.00 88.00 91 ALA A N 1
ATOM 738 C CA . ALA A 1 91 ? -0.379 2.389 25.274 1.00 88.00 91 ALA A CA 1
ATOM 739 C C . ALA A 1 91 ? -1.807 2.404 25.854 1.00 88.00 91 ALA A C 1
ATOM 741 O O . ALA A 1 91 ? -1.985 2.564 27.060 1.00 88.00 91 ALA A O 1
ATOM 742 N N . ALA A 1 92 ? -2.821 2.184 25.014 1.00 85.44 92 ALA A N 1
ATOM 743 C CA . ALA A 1 92 ? -4.220 2.046 25.412 1.00 85.44 92 ALA A CA 1
ATOM 744 C C . ALA A 1 92 ? -4.608 0.621 25.870 1.00 85.44 92 ALA A C 1
ATOM 746 O O . ALA A 1 92 ? -5.778 0.373 26.162 1.00 85.44 92 ALA A O 1
ATOM 747 N N . GLY A 1 93 ? -3.660 -0.325 25.929 1.00 86.25 93 GLY A N 1
ATOM 748 C CA . GLY A 1 93 ? -3.919 -1.726 26.288 1.00 86.25 93 GLY A CA 1
ATOM 749 C C . GLY A 1 93 ? -4.629 -2.537 25.196 1.00 86.25 93 GLY A C 1
ATOM 750 O O . GLY A 1 93 ? -5.188 -3.597 25.477 1.00 86.25 93 GLY A O 1
ATOM 751 N N . LEU A 1 94 ? -4.629 -2.039 23.958 1.00 87.44 94 LEU A N 1
ATOM 752 C CA . LEU A 1 94 ? -5.224 -2.676 22.785 1.00 87.44 94 LEU A CA 1
ATOM 753 C C . LEU A 1 94 ? -4.184 -3.527 22.025 1.00 87.44 94 LEU A C 1
ATOM 755 O O . LEU A 1 94 ? -2.977 -3.314 22.159 1.00 87.44 94 LEU A O 1
ATOM 759 N N . PRO A 1 95 ? -4.626 -4.510 21.217 1.00 84.50 95 PRO A N 1
ATOM 760 C CA . PRO A 1 95 ? -3.726 -5.391 20.474 1.00 84.50 95 PRO A CA 1
ATOM 761 C C . PRO A 1 95 ? -2.842 -4.633 19.468 1.00 84.50 95 PRO A C 1
ATOM 763 O O . PRO A 1 95 ? -3.337 -3.858 18.648 1.00 84.50 95 PRO A O 1
ATOM 766 N N . ARG A 1 96 ? -1.532 -4.924 19.497 1.00 83.19 96 ARG A N 1
ATOM 767 C CA . ARG A 1 96 ? -0.488 -4.301 18.657 1.00 83.19 96 ARG A CA 1
ATOM 768 C C . ARG A 1 96 ? -0.176 -5.070 17.368 1.00 83.19 96 ARG A C 1
ATOM 770 O O . ARG A 1 96 ? 0.415 -4.512 16.449 1.00 83.19 96 ARG A O 1
ATOM 777 N N . ASP A 1 97 ? -0.555 -6.340 17.272 1.00 78.69 97 ASP A N 1
ATOM 778 C CA . ASP A 1 97 ? 0.012 -7.223 16.243 1.00 78.69 97 ASP A CA 1
ATOM 779 C C . ASP A 1 97 ? -0.416 -6.841 14.818 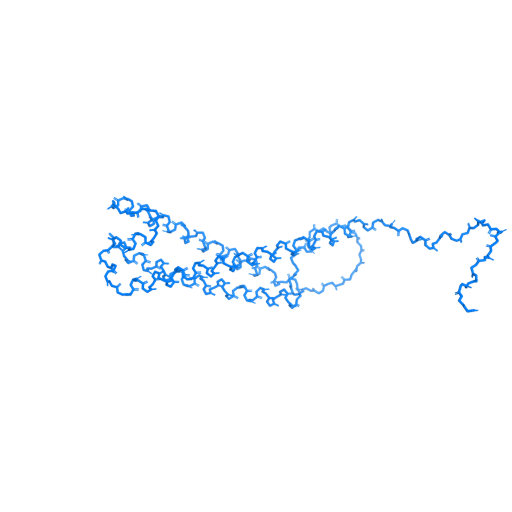1.00 78.69 97 ASP A C 1
ATOM 781 O O . ASP A 1 97 ? 0.338 -7.000 13.854 1.00 78.69 97 ASP A O 1
ATOM 785 N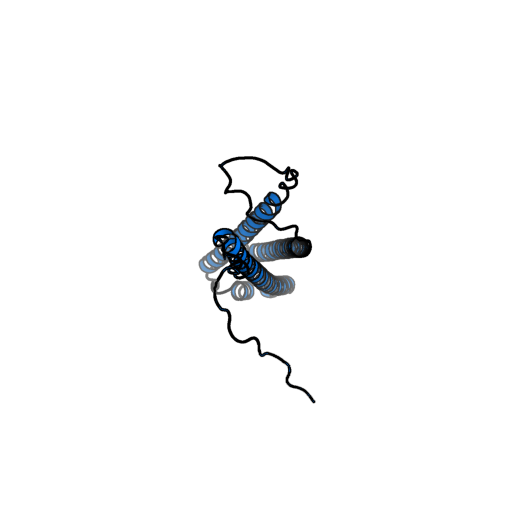 N . ASN A 1 98 ? -1.644 -6.342 14.651 1.00 83.75 98 ASN A N 1
ATOM 786 C CA . ASN A 1 98 ? -2.182 -6.007 13.337 1.00 83.75 98 ASN A CA 1
ATOM 787 C C . ASN A 1 98 ? -3.300 -4.960 13.430 1.00 83.75 98 ASN A C 1
ATOM 789 O O . ASN A 1 98 ? -4.213 -5.100 14.242 1.00 83.75 98 ASN A O 1
ATOM 793 N N . LEU A 1 99 ? -3.311 -3.996 12.500 1.00 85.12 99 LEU A N 1
ATOM 794 C CA . LEU A 1 99 ? -4.399 -3.022 12.315 1.00 85.12 99 LEU A CA 1
ATOM 795 C C . LEU A 1 99 ? -5.782 -3.687 12.211 1.00 85.12 99 LEU A C 1
ATOM 797 O O . LEU A 1 99 ? -6.778 -3.134 12.660 1.00 85.12 99 LEU A O 1
ATOM 801 N N . SER A 1 100 ? -5.855 -4.902 11.662 1.00 86.69 100 SER A N 1
ATOM 802 C CA . SER A 1 100 ? -7.109 -5.660 11.560 1.00 86.69 100 SER A CA 1
ATOM 803 C C . SER A 1 100 ? -7.607 -6.176 12.912 1.00 86.69 100 SER A C 1
ATOM 805 O O . SER A 1 100 ? -8.812 -6.275 13.125 1.00 86.69 100 SER A O 1
ATOM 807 N N . GLN A 1 101 ? -6.694 -6.539 13.816 1.00 87.00 101 GLN A N 1
ATOM 808 C CA . GLN A 1 101 ? -7.044 -6.937 15.180 1.00 87.00 101 GLN A CA 1
ATOM 809 C C . GLN A 1 101 ? -7.375 -5.707 16.026 1.00 87.00 101 GLN A C 1
ATOM 811 O O . GLN A 1 101 ? -8.372 -5.724 16.745 1.00 87.00 101 GLN A O 1
ATOM 816 N N . LEU A 1 102 ? -6.612 -4.623 15.855 1.00 86.88 102 LEU A N 1
ATOM 817 C CA . LEU A 1 102 ? -6.900 -3.326 16.458 1.00 86.88 102 LEU A CA 1
ATOM 818 C C . LEU A 1 102 ? -8.309 -2.844 16.089 1.00 86.88 102 LEU A C 1
ATOM 820 O O . LEU A 1 102 ? -9.127 -2.611 16.975 1.00 86.88 102 LEU A O 1
ATOM 824 N N . ALA A 1 103 ? -8.647 -2.809 14.797 1.00 86.62 103 ALA A N 1
ATOM 825 C CA . ALA A 1 103 ? -9.970 -2.397 14.329 1.00 86.62 103 ALA A CA 1
ATOM 826 C C . ALA A 1 103 ? -11.105 -3.242 14.932 1.00 86.62 103 ALA A C 1
ATOM 828 O O . ALA A 1 103 ? -12.148 -2.697 15.273 1.00 86.62 103 ALA A O 1
ATOM 829 N N . ARG A 1 104 ? -10.899 -4.556 15.117 1.00 87.94 104 ARG A N 1
ATOM 830 C CA . ARG A 1 104 ? -11.880 -5.465 15.742 1.00 87.94 104 ARG A CA 1
ATOM 831 C C . ARG A 1 104 ? -12.077 -5.229 17.236 1.00 87.94 104 ARG A C 1
ATOM 833 O O . ARG A 1 104 ? -13.142 -5.554 17.752 1.00 87.94 104 ARG A O 1
ATOM 840 N N . SER A 1 105 ? -11.057 -4.716 17.919 1.00 87.12 105 SER A N 1
ATOM 841 C CA . SER A 1 105 ? -11.113 -4.417 19.353 1.00 87.12 105 SER A CA 1
ATOM 842 C C . SER A 1 105 ? -11.833 -3.102 19.670 1.00 87.12 105 SER A C 1
ATOM 844 O O . SER A 1 105 ? -12.236 -2.887 20.810 1.00 87.12 105 SER A O 1
ATOM 846 N N . LEU A 1 106 ? -12.040 -2.241 18.667 1.00 86.69 106 LEU A N 1
ATOM 847 C CA . LEU A 1 106 ? -12.703 -0.954 18.843 1.00 86.69 106 LEU A CA 1
ATOM 848 C C . LEU A 1 106 ? -14.234 -1.092 18.915 1.00 86.69 106 LEU A C 1
ATOM 850 O O . LEU A 1 106 ? -14.827 -1.892 18.185 1.00 86.69 106 LEU A O 1
ATOM 854 N N . PRO A 1 107 ? -14.916 -0.269 19.733 1.00 83.81 107 PRO A N 1
ATOM 855 C CA . PRO A 1 107 ? -16.373 -0.293 19.844 1.00 83.81 107 PRO A CA 1
ATOM 856 C C . PRO A 1 107 ? -17.069 0.065 18.520 1.00 83.81 107 PRO A C 1
ATOM 858 O O . PRO A 1 107 ? -18.140 -0.481 18.233 1.00 83.81 107 PRO A O 1
ATOM 861 N N . GLN A 1 108 ? -16.443 0.902 17.677 1.00 85.94 108 GLN A N 1
ATOM 862 C CA . GLN A 1 108 ? -16.945 1.223 16.336 1.00 85.94 108 GLN A CA 1
ATOM 863 C C . GLN A 1 108 ? -16.833 0.057 15.338 1.00 85.94 108 GLN A C 1
ATOM 865 O O . GLN A 1 108 ? -17.356 0.167 14.237 1.00 85.94 108 GLN A O 1
ATOM 870 N N . TRP A 1 109 ? -16.247 -1.099 15.686 1.00 86.62 109 TRP A N 1
ATOM 871 C CA . TRP A 1 109 ? -16.231 -2.274 14.795 1.00 86.62 109 TRP A CA 1
ATOM 872 C C . TRP A 1 109 ? -17.632 -2.762 14.392 1.00 86.62 109 TRP A C 1
ATOM 874 O O . TRP A 1 109 ? -17.816 -3.398 13.350 1.00 86.62 109 TRP A O 1
ATOM 884 N N . LYS A 1 110 ? -18.640 -2.465 15.222 1.00 85.38 110 LYS A N 1
ATOM 885 C CA . LYS A 1 110 ? -20.049 -2.738 14.906 1.00 85.38 110 LYS A CA 1
ATOM 886 C C . LYS A 1 110 ? -20.530 -1.925 13.703 1.00 85.38 110 LYS A C 1
ATOM 888 O O . LYS A 1 110 ? -21.402 -2.399 12.969 1.00 85.38 110 LYS A O 1
ATOM 893 N N . ASP A 1 111 ? -19.938 -0.756 13.470 1.00 88.50 111 ASP A N 1
ATOM 894 C CA . ASP A 1 111 ? -20.204 0.047 12.288 1.00 88.50 111 ASP A CA 1
ATOM 895 C C . ASP A 1 111 ? -19.782 -0.722 11.027 1.00 88.50 111 ASP A C 1
ATOM 897 O O . ASP A 1 111 ? -18.719 -1.344 10.927 1.00 88.50 111 ASP A O 1
ATOM 901 N N . ARG A 1 112 ? -20.676 -0.733 10.045 1.00 88.50 112 ARG A N 1
ATOM 902 C CA . ARG A 1 112 ? -20.421 -1.329 8.739 1.00 88.50 112 ARG A CA 1
ATOM 903 C C . ARG A 1 112 ? -19.362 -0.532 7.973 1.00 88.50 112 ARG A C 1
ATOM 905 O O . ARG A 1 112 ? -18.535 -1.148 7.304 1.00 88.50 112 ARG A O 1
ATOM 912 N N . ARG A 1 113 ? -19.337 0.795 8.123 1.00 87.88 113 ARG A N 1
ATOM 913 C CA . ARG A 1 113 ? -18.427 1.686 7.395 1.00 87.88 113 ARG A CA 1
ATOM 914 C C . ARG A 1 113 ? -16.960 1.386 7.696 1.00 87.88 113 ARG A C 1
ATOM 916 O O . ARG A 1 113 ? -16.166 1.233 6.772 1.00 87.88 113 ARG A O 1
ATOM 923 N N . LEU A 1 114 ? -16.609 1.221 8.974 1.00 85.19 114 LEU A N 1
ATOM 924 C CA . LEU A 1 114 ? -15.238 0.902 9.389 1.00 85.19 114 LEU A CA 1
ATOM 925 C C . LEU A 1 114 ? -14.770 -0.448 8.820 1.00 85.19 114 LEU A C 1
ATOM 927 O O . LEU A 1 114 ? -13.627 -0.589 8.383 1.00 85.19 114 LEU A O 1
ATOM 931 N N . ARG A 1 115 ? -15.664 -1.443 8.780 1.00 88.19 115 ARG A N 1
ATOM 932 C CA . ARG A 1 115 ? -15.372 -2.765 8.206 1.00 88.19 115 ARG A CA 1
ATOM 933 C C . ARG A 1 115 ? -15.142 -2.702 6.700 1.00 88.19 115 ARG A C 1
ATOM 935 O O . ARG A 1 115 ? -14.223 -3.353 6.205 1.00 88.19 115 ARG A O 1
ATOM 942 N N . GLU A 1 116 ? -15.948 -1.920 5.988 1.00 89.81 116 GLU A N 1
ATOM 943 C CA . GLU A 1 116 ? -15.786 -1.689 4.550 1.00 89.81 116 GLU A CA 1
ATOM 944 C C . GLU A 1 116 ? -14.475 -0.951 4.251 1.00 89.81 116 GLU A C 1
ATOM 946 O O . GLU A 1 116 ? -13.714 -1.410 3.399 1.00 89.81 116 GLU A O 1
ATOM 951 N N . LYS A 1 117 ? -14.143 0.101 5.013 1.00 87.62 117 LYS A N 1
ATOM 952 C CA . LYS A 1 117 ? -12.858 0.812 4.899 1.00 87.62 117 LYS A CA 1
ATOM 953 C C . LYS A 1 117 ? -11.658 -0.105 5.150 1.00 87.62 117 LYS A C 1
ATOM 955 O O . LYS A 1 117 ? -10.720 -0.109 4.358 1.00 87.62 117 LYS A O 1
ATOM 960 N N . LEU A 1 118 ? -11.697 -0.943 6.190 1.00 88.44 118 LEU A N 1
ATOM 961 C CA . LEU A 1 118 ? -10.620 -1.904 6.453 1.00 88.44 118 LEU A CA 1
ATOM 962 C C . LEU A 1 118 ? -10.474 -2.918 5.306 1.00 88.44 118 LEU A C 1
ATOM 964 O O . LEU A 1 118 ? -9.357 -3.232 4.894 1.00 88.44 118 LEU A O 1
ATOM 968 N N . ALA A 1 119 ? -11.586 -3.450 4.793 1.00 87.81 119 ALA A N 1
ATOM 969 C CA . ALA A 1 119 ? -11.560 -4.396 3.679 1.00 87.81 119 ALA A CA 1
ATOM 970 C C . ALA A 1 119 ? -10.990 -3.753 2.403 1.00 87.81 119 ALA A C 1
ATOM 972 O O . ALA A 1 119 ? -10.172 -4.374 1.713 1.00 87.81 119 ALA A O 1
ATOM 973 N N . LEU A 1 120 ? -11.368 -2.500 2.131 1.00 88.25 120 LEU A N 1
ATOM 974 C CA . LEU A 1 120 ? -10.835 -1.703 1.032 1.00 88.25 120 LEU A CA 1
ATOM 975 C C . LEU A 1 120 ? -9.326 -1.492 1.197 1.00 88.25 120 LEU A C 1
ATOM 977 O O . LEU A 1 120 ? -8.568 -1.890 0.312 1.00 88.25 120 LEU A O 1
ATOM 981 N N . ALA A 1 121 ? -8.877 -1.007 2.354 1.00 84.12 121 ALA A N 1
ATOM 982 C CA . ALA A 1 121 ? -7.463 -0.780 2.646 1.00 84.12 121 ALA A CA 1
ATOM 983 C C . ALA A 1 121 ? -6.626 -2.065 2.514 1.00 84.12 121 ALA A C 1
ATOM 985 O O . ALA A 1 121 ? -5.541 -2.060 1.933 1.00 84.12 121 ALA A O 1
ATOM 986 N N . GLN A 1 122 ? -7.138 -3.214 2.972 1.00 87.38 122 GLN A N 1
ATOM 987 C CA . GLN A 1 122 ? -6.469 -4.506 2.771 1.00 87.38 122 GLN A CA 1
ATOM 988 C C . GLN A 1 122 ? -6.351 -4.881 1.289 1.00 87.38 122 GLN A C 1
ATOM 990 O O . GLN A 1 122 ? -5.345 -5.459 0.867 1.00 87.38 122 GLN A O 1
ATOM 995 N N . SER A 1 123 ? -7.386 -4.601 0.495 1.00 87.19 123 SER A N 1
ATOM 996 C CA . SER A 1 123 ? -7.363 -4.854 -0.946 1.00 87.19 123 SER A CA 1
ATOM 997 C C . SER A 1 123 ? -6.344 -3.961 -1.660 1.00 87.19 123 SER A C 1
ATOM 999 O O . SER A 1 123 ? -5.568 -4.471 -2.472 1.00 87.19 123 SER A O 1
ATOM 1001 N N . GLN A 1 124 ? -6.269 -2.688 -1.268 1.00 84.75 124 GLN A N 1
ATOM 1002 C CA . GLN A 1 124 ? -5.338 -1.692 -1.793 1.00 84.75 124 GLN A CA 1
ATOM 1003 C C . GLN A 1 124 ? -3.897 -2.034 -1.422 1.00 84.75 124 GLN A C 1
ATOM 1005 O O . GLN A 1 124 ? -3.045 -2.106 -2.297 1.00 84.75 124 GLN A O 1
ATOM 1010 N N . LEU A 1 125 ? -3.622 -2.405 -0.169 1.00 82.25 125 LEU A N 1
ATOM 1011 C CA . LEU A 1 125 ? -2.286 -2.847 0.251 1.00 82.25 125 LEU A CA 1
ATOM 1012 C C . LEU A 1 125 ? -1.805 -4.086 -0.515 1.00 82.25 125 LEU A C 1
ATOM 1014 O O . LEU A 1 125 ? -0.631 -4.186 -0.877 1.00 82.25 125 LEU A O 1
ATOM 1018 N N . ARG A 1 126 ? -2.699 -5.047 -0.790 1.00 85.31 126 ARG A N 1
ATOM 1019 C CA . ARG A 1 126 ? -2.361 -6.198 -1.646 1.00 85.31 126 ARG A CA 1
ATOM 1020 C C . ARG A 1 126 ? -2.070 -5.763 -3.078 1.00 85.31 126 ARG A C 1
ATOM 1022 O O . ARG A 1 126 ? -1.174 -6.328 -3.701 1.00 85.31 126 ARG A O 1
ATOM 1029 N N . HIS A 1 127 ? -2.823 -4.802 -3.602 1.00 83.94 127 HIS A N 1
ATOM 1030 C CA . HIS A 1 127 ? -2.603 -4.270 -4.939 1.00 83.94 127 HIS A CA 1
ATOM 1031 C C . HIS A 1 127 ? -1.264 -3.540 -5.043 1.00 83.94 127 HIS A C 1
ATOM 1033 O O . HIS A 1 127 ? -0.453 -3.932 -5.878 1.00 83.94 127 HIS A O 1
ATOM 1039 N N . LEU A 1 128 ? -0.992 -2.606 -4.131 1.00 79.88 128 LEU A N 1
ATOM 1040 C CA . LEU A 1 128 ? 0.262 -1.863 -4.043 1.00 79.88 128 LEU A CA 1
ATOM 1041 C C . LEU A 1 128 ? 1.464 -2.804 -3.918 1.00 79.88 128 LEU A C 1
ATOM 1043 O O . LEU A 1 128 ? 2.455 -2.630 -4.617 1.00 79.88 128 LEU A O 1
ATOM 1047 N N . ARG A 1 129 ? 1.370 -3.876 -3.120 1.00 82.19 129 ARG A N 1
ATOM 1048 C CA . ARG A 1 129 ? 2.447 -4.878 -3.030 1.00 82.19 129 ARG A CA 1
ATOM 1049 C C . ARG A 1 129 ? 2.716 -5.587 -4.359 1.00 82.19 129 ARG A C 1
ATOM 1051 O O . ARG A 1 129 ? 3.873 -5.816 -4.696 1.00 82.19 129 ARG A O 1
ATOM 1058 N N . ARG A 1 130 ? 1.664 -5.958 -5.100 1.00 82.81 130 ARG A N 1
ATOM 1059 C CA . ARG A 1 130 ? 1.819 -6.582 -6.428 1.00 82.81 130 ARG A CA 1
ATOM 1060 C C . ARG A 1 130 ? 2.468 -5.616 -7.416 1.00 82.81 130 ARG A C 1
ATOM 1062 O O . ARG A 1 130 ? 3.389 -6.018 -8.113 1.00 82.81 130 ARG A O 1
ATOM 1069 N N . LEU A 1 131 ? 2.007 -4.369 -7.421 1.00 78.44 131 LEU A N 1
ATOM 1070 C CA . LEU A 1 131 ? 2.531 -3.288 -8.253 1.00 78.44 131 LEU A CA 1
ATOM 1071 C C . LEU A 1 131 ? 4.004 -2.980 -7.946 1.00 78.44 131 LEU A C 1
ATOM 1073 O O . LEU A 1 131 ? 4.826 -2.844 -8.845 1.00 78.44 131 LEU A O 1
ATOM 1077 N N . HIS A 1 132 ? 4.367 -2.934 -6.667 1.00 78.56 132 HIS A N 1
ATOM 1078 C CA . HIS A 1 132 ? 5.750 -2.737 -6.252 1.00 78.56 132 HIS A CA 1
ATOM 1079 C C . HIS A 1 132 ? 6.651 -3.889 -6.718 1.00 78.56 132 HIS A C 1
ATOM 1081 O O . HIS A 1 132 ? 7.746 -3.662 -7.228 1.00 78.56 132 HIS A O 1
ATOM 1087 N N . PHE A 1 133 ? 6.178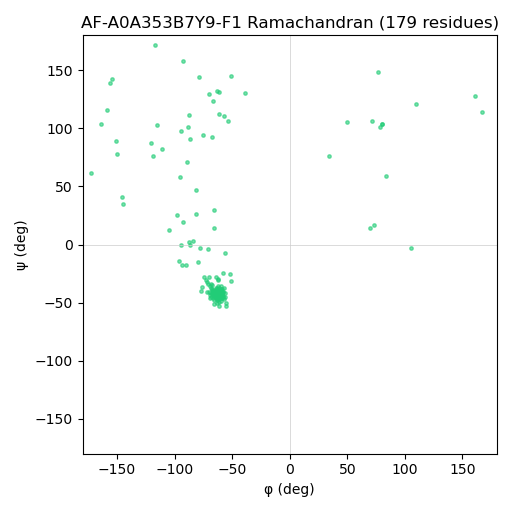 -5.132 -6.591 1.00 77.81 133 PHE A N 1
ATOM 1088 C CA . PHE A 1 133 ? 6.928 -6.293 -7.059 1.00 77.81 133 PHE A CA 1
ATOM 1089 C C . PHE A 1 133 ? 7.135 -6.275 -8.580 1.00 77.81 133 PHE A C 1
ATOM 1091 O O . PHE A 1 133 ? 8.248 -6.531 -9.035 1.00 77.81 133 PHE A O 1
ATOM 1098 N N . SER A 1 134 ? 6.110 -5.938 -9.373 1.00 75.94 134 SER A N 1
ATOM 1099 C CA . SER A 1 134 ? 6.264 -5.832 -10.831 1.00 75.94 134 SER A CA 1
ATOM 1100 C C . SER A 1 134 ? 7.243 -4.726 -11.219 1.00 75.94 134 SER A C 1
ATOM 1102 O O . SER A 1 134 ? 8.126 -4.964 -12.042 1.00 75.94 134 SER A O 1
ATOM 1104 N N . ALA A 1 135 ? 7.154 -3.561 -10.574 1.00 74.31 135 ALA A N 1
ATOM 1105 C CA . ALA A 1 135 ? 8.086 -2.456 -10.783 1.00 74.31 135 ALA A CA 1
ATOM 1106 C C . ALA A 1 135 ? 9.537 -2.868 -10.493 1.00 74.31 135 ALA A C 1
ATOM 1108 O O . ALA A 1 135 ? 10.436 -2.603 -11.290 1.00 74.31 135 ALA A O 1
ATOM 1109 N N . TRP A 1 136 ? 9.762 -3.574 -9.382 1.00 80.75 136 TRP A N 1
ATOM 1110 C CA . TRP A 1 136 ? 11.083 -4.078 -9.015 1.00 80.75 136 TRP A CA 1
ATOM 1111 C C . TRP A 1 136 ? 11.637 -5.073 -10.045 1.00 80.75 136 TRP A C 1
ATOM 1113 O O . TRP A 1 136 ? 12.795 -4.955 -10.447 1.00 80.75 136 TRP A O 1
ATOM 1123 N N . VAL A 1 137 ? 10.815 -6.016 -10.522 1.00 75.81 137 VAL A N 1
ATOM 1124 C CA . VAL A 1 137 ? 11.223 -6.975 -11.563 1.00 75.81 137 VAL A CA 1
ATOM 1125 C C . VAL A 1 137 ? 11.614 -6.255 -12.856 1.00 75.81 137 VAL A C 1
ATOM 1127 O O . VAL A 1 137 ? 12.655 -6.578 -13.431 1.00 75.81 137 VAL A O 1
ATOM 1130 N N . LEU A 1 138 ? 10.823 -5.270 -13.293 1.00 73.56 138 LEU A N 1
ATOM 1131 C CA . LEU A 1 138 ? 11.111 -4.481 -14.495 1.00 73.56 138 LEU A CA 1
ATOM 1132 C C . LEU A 1 138 ? 12.434 -3.719 -14.365 1.00 73.56 138 LEU A C 1
ATOM 1134 O O . LEU A 1 138 ? 13.300 -3.837 -15.230 1.00 73.56 138 LEU A O 1
ATOM 1138 N N . LEU A 1 139 ? 12.632 -3.000 -13.255 1.00 75.12 139 LEU A N 1
ATOM 1139 C CA . LEU A 1 139 ? 13.872 -2.265 -12.989 1.00 75.12 139 LEU A CA 1
ATOM 1140 C C . LEU A 1 139 ? 15.093 -3.190 -12.982 1.00 75.12 139 LEU A C 1
ATOM 1142 O O . LEU A 1 139 ? 16.129 -2.859 -13.560 1.00 75.12 139 LEU A O 1
ATOM 1146 N N . HIS A 1 140 ? 14.966 -4.370 -12.376 1.00 75.56 140 HIS A N 1
ATOM 1147 C CA . HIS A 1 140 ? 16.035 -5.360 -12.351 1.00 75.56 140 HIS A CA 1
ATOM 1148 C C . HIS A 1 140 ? 16.371 -5.885 -13.756 1.00 75.56 140 HIS A C 1
ATOM 1150 O O . HIS A 1 140 ? 17.547 -5.980 -14.109 1.00 75.56 140 HIS A O 1
ATOM 1156 N N . GLN A 1 141 ? 15.366 -6.179 -14.588 1.00 78.12 141 GLN A N 1
ATOM 1157 C CA . GLN A 1 141 ? 15.583 -6.587 -15.982 1.00 78.12 141 GLN A CA 1
ATOM 1158 C C . GLN A 1 141 ? 16.270 -5.485 -16.794 1.00 78.12 141 GLN A C 1
ATOM 1160 O O . GLN A 1 141 ? 17.256 -5.758 -17.480 1.00 78.12 141 GLN A O 1
ATOM 1165 N N . CYS A 1 142 ? 15.817 -4.235 -16.669 1.00 74.94 142 CYS A N 1
ATOM 1166 C CA . CYS A 1 142 ? 16.472 -3.087 -17.292 1.00 74.94 142 CYS A CA 1
ATOM 1167 C C . CYS A 1 142 ? 17.944 -3.003 -16.874 1.00 74.94 142 CYS A C 1
ATOM 1169 O O . CYS A 1 142 ? 18.824 -2.957 -17.731 1.00 74.94 142 CYS A O 1
ATOM 1171 N N . MET A 1 143 ? 18.233 -3.068 -15.571 1.00 73.94 143 MET A N 1
ATOM 1172 C CA . MET A 1 143 ? 19.602 -3.028 -15.050 1.00 73.94 143 MET A CA 1
ATOM 1173 C C . MET A 1 143 ? 20.475 -4.159 -15.617 1.00 73.94 143 MET A C 1
ATOM 1175 O O . MET A 1 143 ? 21.624 -3.921 -15.996 1.00 73.94 143 MET A O 1
ATOM 1179 N N . GLN A 1 144 ? 19.936 -5.376 -15.736 1.00 72.94 144 GLN A N 1
ATOM 1180 C CA . GLN A 1 144 ? 20.651 -6.494 -16.354 1.00 72.94 144 GLN A CA 1
ATOM 1181 C C . GLN A 1 144 ? 20.964 -6.226 -17.830 1.00 72.94 144 GLN A C 1
ATOM 1183 O O . GLN A 1 144 ? 22.111 -6.407 -18.247 1.00 72.94 144 GLN A O 1
ATOM 1188 N N . HIS A 1 145 ? 19.996 -5.747 -18.610 1.00 73.50 145 HIS A N 1
ATOM 1189 C CA . HIS A 1 145 ? 20.209 -5.409 -20.018 1.00 73.50 145 HIS A CA 1
ATOM 1190 C C . HIS A 1 145 ? 21.234 -4.284 -20.197 1.00 73.50 145 HIS A C 1
ATOM 1192 O O . HIS A 1 145 ? 22.139 -4.409 -21.023 1.00 73.50 145 HIS A O 1
ATOM 1198 N N . TYR A 1 146 ? 21.180 -3.235 -19.373 1.00 75.38 146 TYR A N 1
ATOM 1199 C CA . TYR A 1 146 ? 22.187 -2.172 -19.397 1.00 75.38 146 TYR A CA 1
ATOM 1200 C C . TYR A 1 146 ? 23.573 -2.685 -19.028 1.00 75.38 146 TYR A C 1
ATOM 1202 O O . TYR A 1 146 ? 24.544 -2.306 -19.675 1.00 75.38 146 TYR A O 1
ATOM 1210 N N . SER A 1 147 ? 23.685 -3.595 -18.056 1.00 74.00 147 SER A N 1
ATOM 1211 C CA . SER A 1 147 ? 24.977 -4.198 -17.718 1.00 74.00 147 SER A CA 1
ATOM 1212 C C . SER A 1 147 ? 25.571 -4.973 -18.900 1.00 74.00 147 SER A C 1
ATOM 1214 O O . SER A 1 147 ? 26.774 -4.904 -19.128 1.00 74.00 147 SER A O 1
ATOM 1216 N N . GLN A 1 148 ? 24.737 -5.657 -19.694 1.00 73.25 148 GLN A N 1
ATOM 1217 C CA . GLN A 1 148 ? 25.166 -6.376 -20.897 1.00 73.25 148 GLN A CA 1
ATOM 1218 C C . GLN A 1 148 ? 25.620 -5.410 -21.995 1.00 73.25 148 GLN A C 1
ATOM 1220 O O . GLN A 1 148 ? 26.684 -5.613 -22.574 1.00 73.25 148 GLN A O 1
ATOM 1225 N N . ILE A 1 149 ? 24.861 -4.339 -22.243 1.00 76.00 149 ILE A N 1
ATOM 1226 C CA . ILE A 1 149 ? 25.216 -3.300 -23.223 1.00 76.00 149 ILE A CA 1
ATOM 1227 C C . ILE A 1 149 ? 26.504 -2.584 -22.808 1.00 76.00 149 ILE A C 1
ATOM 1229 O O . ILE A 1 149 ? 27.427 -2.473 -23.610 1.00 76.00 149 ILE A O 1
ATOM 1233 N N . ALA A 1 150 ? 26.618 -2.171 -21.545 1.00 73.50 150 ALA A N 1
ATOM 1234 C CA . ALA A 1 150 ? 27.830 -1.562 -21.006 1.00 73.50 150 ALA A CA 1
ATOM 1235 C C . ALA A 1 150 ? 29.032 -2.505 -21.141 1.00 73.50 150 ALA A C 1
ATOM 1237 O O . ALA A 1 150 ? 30.130 -2.069 -21.485 1.00 73.50 150 ALA A O 1
ATOM 1238 N N . ARG A 1 151 ? 28.832 -3.814 -20.946 1.00 70.25 151 ARG A N 1
ATOM 1239 C CA . ARG A 1 151 ? 29.864 -4.822 -21.203 1.00 70.25 151 ARG A CA 1
ATOM 1240 C C . ARG A 1 151 ? 30.257 -4.873 -22.679 1.00 70.25 151 ARG A C 1
ATOM 1242 O O . ARG A 1 151 ? 31.444 -4.920 -22.954 1.00 70.25 151 ARG A O 1
ATOM 1249 N N . PHE A 1 152 ? 29.312 -4.816 -23.618 1.00 73.50 152 PHE A N 1
ATOM 1250 C CA . PHE A 1 152 ? 29.628 -4.769 -25.052 1.00 73.50 152 PHE A CA 1
ATOM 1251 C C . PHE A 1 152 ? 30.402 -3.511 -25.453 1.00 73.50 152 PHE A C 1
ATOM 1253 O O . PHE A 1 152 ? 31.333 -3.611 -26.245 1.00 73.50 152 PHE A O 1
ATOM 1260 N N . VAL A 1 153 ? 30.057 -2.353 -24.890 1.00 74.56 153 VAL A N 1
ATOM 1261 C CA . VAL A 1 153 ? 30.759 -1.088 -25.157 1.00 74.56 153 VAL A CA 1
ATOM 1262 C C . VAL A 1 153 ? 32.170 -1.108 -24.560 1.00 74.56 153 VAL A C 1
ATOM 1264 O O . VAL A 1 153 ? 33.134 -0.788 -25.245 1.00 74.56 153 VAL A O 1
ATOM 1267 N N . THR A 1 154 ? 32.315 -1.548 -23.307 1.00 71.06 154 THR A N 1
ATOM 1268 C CA . THR A 1 154 ? 33.620 -1.605 -22.616 1.00 71.06 154 THR A CA 1
ATOM 1269 C C . THR A 1 154 ? 34.529 -2.723 -23.125 1.00 71.06 154 THR A C 1
ATOM 1271 O O . THR A 1 154 ? 35.741 -2.562 -23.127 1.00 71.06 154 THR A O 1
ATOM 1274 N N . HIS A 1 155 ? 33.967 -3.842 -23.592 1.00 62.66 155 HIS A N 1
ATOM 1275 C CA . HIS A 1 155 ? 34.709 -4.935 -24.234 1.00 62.66 155 HIS A CA 1
ATOM 1276 C C . HIS A 1 155 ? 34.754 -4.769 -25.763 1.00 62.66 155 HIS A C 1
ATOM 1278 O O . HIS A 1 155 ? 35.039 -5.727 -26.481 1.00 62.66 155 HIS A O 1
ATOM 1284 N N . GLY A 1 156 ? 34.507 -3.552 -26.262 1.00 53.12 156 GLY A N 1
ATOM 1285 C CA . GLY A 1 156 ? 34.698 -3.146 -27.655 1.00 53.12 156 GLY A CA 1
ATOM 1286 C C . GLY A 1 156 ? 36.163 -3.137 -28.114 1.00 53.12 156 GLY A C 1
ATOM 1287 O O . GLY A 1 156 ? 36.466 -2.592 -29.172 1.00 53.12 156 GLY A O 1
ATOM 1288 N N . GLU A 1 157 ? 37.087 -3.744 -27.366 1.00 46.41 157 GLU A N 1
ATOM 1289 C CA . GLU A 1 157 ? 38.426 -4.034 -27.863 1.00 46.41 157 GLU A CA 1
ATOM 1290 C C . GLU A 1 157 ? 38.372 -5.227 -28.828 1.00 46.41 157 GLU A C 1
ATOM 1292 O O . GLU A 1 157 ? 38.392 -6.395 -28.447 1.00 46.41 157 GLU A O 1
ATOM 1297 N N . SER A 1 158 ? 38.264 -4.890 -30.115 1.00 49.22 158 SER A N 1
ATOM 1298 C CA . SER A 1 158 ? 38.820 -5.618 -31.258 1.00 49.22 158 SER A CA 1
ATOM 1299 C C . SER A 1 158 ? 38.867 -7.145 -31.135 1.00 49.22 158 SER A C 1
ATOM 1301 O O . SER A 1 158 ? 39.938 -7.752 -31.080 1.00 49.22 158 SER A O 1
ATOM 1303 N N . LYS A 1 159 ? 37.718 -7.811 -31.302 1.00 49.19 159 LYS A N 1
ATOM 1304 C CA . LYS A 1 159 ? 37.770 -9.051 -32.086 1.00 49.19 159 LYS A CA 1
ATOM 1305 C C . LYS A 1 159 ? 38.088 -8.638 -33.515 1.00 49.19 159 LYS A C 1
ATOM 1307 O O . LYS A 1 159 ? 37.191 -8.274 -34.272 1.00 49.19 159 LYS A O 1
ATOM 1312 N N . SER A 1 160 ? 39.384 -8.633 -33.830 1.00 42.31 160 SER A N 1
ATOM 1313 C CA . SER A 1 160 ? 39.894 -8.555 -35.196 1.00 42.31 160 SER A CA 1
ATOM 1314 C C . SER A 1 160 ? 38.990 -9.403 -36.097 1.00 42.31 160 SER A C 1
ATOM 1316 O O . SER A 1 160 ? 38.678 -10.541 -35.719 1.00 42.31 160 SER A O 1
ATOM 1318 N N . PRO A 1 161 ? 38.503 -8.882 -37.236 1.00 50.16 161 PRO A N 1
ATOM 1319 C CA . PRO A 1 161 ? 37.758 -9.703 -38.168 1.00 50.16 161 PRO A CA 1
ATOM 1320 C C . PRO A 1 161 ? 38.653 -10.883 -38.555 1.00 50.16 161 PRO A C 1
ATOM 1322 O O . PRO A 1 161 ? 39.640 -10.723 -39.269 1.00 50.16 161 PRO A O 1
ATOM 1325 N N . VAL A 1 162 ? 38.278 -12.081 -38.098 1.00 54.25 162 VAL A N 1
ATOM 1326 C CA . VAL A 1 162 ? 38.935 -13.372 -38.396 1.00 54.25 162 VAL A CA 1
ATOM 1327 C C . VAL A 1 162 ? 39.024 -13.632 -39.914 1.00 54.25 162 VAL A C 1
ATOM 1329 O O . VAL A 1 162 ? 39.707 -14.541 -40.366 1.00 54.25 162 VAL A O 1
ATOM 1332 N N . TYR A 1 163 ? 38.388 -12.789 -40.729 1.00 50.56 163 TYR A N 1
ATOM 1333 C CA . TYR A 1 163 ? 38.420 -12.829 -42.185 1.00 50.56 163 TYR A CA 1
ATOM 1334 C C . TYR A 1 163 ? 39.569 -12.058 -42.854 1.00 50.56 163 TYR A C 1
ATOM 1336 O O . TYR A 1 163 ? 39.631 -12.065 -44.079 1.00 50.56 163 TYR A O 1
ATOM 1344 N N . ASN A 1 164 ? 40.494 -11.442 -42.107 1.00 46.00 164 ASN A N 1
ATOM 1345 C CA . ASN A 1 164 ? 41.657 -10.759 -42.700 1.00 46.00 164 ASN A CA 1
ATOM 1346 C C . ASN A 1 164 ? 42.993 -11.514 -42.573 1.00 46.00 164 ASN A C 1
ATOM 1348 O O . ASN A 1 164 ? 44.033 -10.956 -42.913 1.00 46.00 164 ASN A O 1
ATOM 1352 N N . GLU A 1 165 ? 42.993 -12.792 -42.192 1.00 46.25 165 GLU A N 1
ATOM 1353 C CA . GLU A 1 165 ? 44.168 -13.663 -42.354 1.00 46.25 165 GLU A CA 1
ATOM 1354 C C . GLU A 1 165 ? 44.078 -14.477 -43.648 1.00 46.25 165 GLU A C 1
ATOM 1356 O O . GLU A 1 165 ? 44.119 -15.702 -43.679 1.00 46.25 165 GLU A O 1
ATOM 1361 N N . SER A 1 166 ? 43.972 -13.773 -44.770 1.00 51.72 166 SER A N 1
ATOM 1362 C CA . SER A 1 166 ? 44.287 -14.340 -46.076 1.00 51.72 166 SER A CA 1
ATOM 1363 C C . SER A 1 166 ? 45.544 -13.672 -46.607 1.00 51.72 166 SER A C 1
ATOM 1365 O O . SER A 1 166 ? 45.457 -12.741 -47.408 1.00 51.72 166 SER A O 1
ATOM 1367 N N . ARG A 1 167 ? 46.716 -14.148 -46.167 1.00 49.19 167 ARG A N 1
ATOM 1368 C CA . ARG A 1 167 ? 47.943 -14.112 -46.976 1.00 49.19 167 ARG A CA 1
ATOM 1369 C C . ARG A 1 167 ? 49.019 -15.052 -46.426 1.00 49.19 167 ARG A C 1
ATOM 1371 O O . ARG A 1 167 ? 49.759 -14.715 -45.514 1.00 49.19 167 ARG A O 1
ATOM 1378 N N . HIS A 1 168 ? 49.116 -16.167 -47.149 1.00 45.44 168 HIS A N 1
ATOM 1379 C CA . HIS A 1 168 ? 50.285 -17.009 -47.412 1.00 45.44 168 HIS A CA 1
ATOM 1380 C C . HIS A 1 168 ? 50.328 -18.394 -46.756 1.00 45.44 168 HIS A C 1
ATOM 1382 O O . HIS A 1 168 ? 50.386 -18.535 -45.543 1.00 45.44 168 HIS A O 1
ATOM 1388 N N . CYS A 1 169 ? 50.408 -19.375 -47.673 1.00 42.19 169 CYS A N 1
ATOM 1389 C CA . CYS A 1 169 ? 50.695 -20.802 -47.515 1.00 42.19 169 CYS A CA 1
ATOM 1390 C C . CYS A 1 169 ? 49.477 -21.604 -47.012 1.00 42.19 169 CYS A C 1
ATOM 1392 O O . CYS A 1 169 ? 49.119 -21.539 -45.853 1.00 42.19 169 CYS A O 1
ATOM 1394 N N . ASP A 1 170 ? 48.738 -22.331 -47.853 1.00 38.75 170 ASP A N 1
ATOM 1395 C CA . ASP A 1 170 ? 49.307 -23.500 -48.509 1.00 38.75 170 ASP A CA 1
ATOM 1396 C C . ASP A 1 170 ? 48.656 -23.880 -49.842 1.00 38.75 170 ASP A C 1
ATOM 1398 O O . ASP A 1 170 ? 47.446 -23.828 -50.066 1.00 38.75 170 ASP A O 1
ATOM 1402 N N . ARG A 1 171 ? 49.533 -24.312 -50.738 1.00 46.44 171 ARG A N 1
ATOM 1403 C CA . ARG A 1 171 ? 49.258 -24.814 -52.076 1.00 46.44 171 ARG A CA 1
ATOM 1404 C C . ARG A 1 171 ? 49.022 -26.318 -51.967 1.00 46.44 171 ARG A C 1
ATOM 1406 O O . ARG A 1 171 ? 49.874 -27.077 -52.402 1.00 46.44 171 ARG A O 1
ATOM 1413 N N . GLN A 1 172 ? 47.904 -26.769 -51.397 1.00 45.84 172 GLN A N 1
ATOM 1414 C CA . GLN A 1 172 ? 47.521 -28.186 -51.463 1.00 45.84 172 GLN A CA 1
ATOM 1415 C C . GLN A 1 172 ? 46.021 -28.405 -51.218 1.00 45.84 172 GLN A C 1
ATOM 1417 O O . GLN A 1 172 ? 45.505 -28.190 -50.131 1.00 45.84 172 GLN A O 1
ATOM 1422 N N . GLY A 1 173 ? 45.337 -28.904 -52.252 1.00 46.97 173 GLY A N 1
ATOM 1423 C CA . GLY A 1 173 ? 44.215 -29.826 -52.070 1.00 46.97 173 GLY A CA 1
ATOM 1424 C C . GLY A 1 173 ? 42.844 -29.228 -51.768 1.00 46.97 173 GLY A C 1
ATOM 1425 O O . GLY A 1 173 ? 42.203 -29.620 -50.799 1.00 46.97 173 GLY A O 1
ATOM 1426 N N . GLY A 1 174 ? 42.323 -28.378 -52.655 1.00 51.00 174 GLY A N 1
ATOM 1427 C CA . GLY A 1 174 ? 40.878 -28.180 -52.744 1.00 51.00 174 GLY A CA 1
ATOM 1428 C C . GLY A 1 174 ? 40.180 -29.494 -53.115 1.00 51.00 174 GLY A C 1
ATOM 1429 O O . GLY A 1 174 ? 40.331 -29.986 -54.233 1.00 51.00 174 GLY A O 1
ATOM 1430 N N . ARG A 1 175 ? 39.407 -30.066 -52.187 1.00 48.44 175 ARG A N 1
ATOM 1431 C CA . ARG A 1 175 ? 38.386 -31.076 -52.498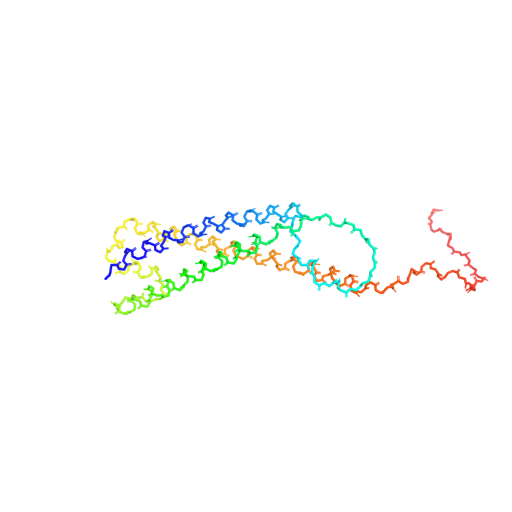 1.00 48.44 175 ARG A CA 1
ATOM 1432 C C . ARG A 1 175 ? 37.237 -31.009 -51.497 1.00 48.44 175 ARG A C 1
ATOM 1434 O O . ARG A 1 175 ? 37.105 -31.839 -50.608 1.00 48.44 175 ARG A O 1
ATOM 1441 N N . VAL A 1 176 ? 36.368 -30.026 -51.699 1.00 52.47 176 VAL A N 1
ATOM 1442 C CA . VAL A 1 176 ? 34.971 -30.113 -51.268 1.00 52.47 176 VAL A CA 1
ATOM 1443 C C . VAL A 1 176 ? 34.130 -29.952 -52.524 1.00 52.47 176 VAL A C 1
ATOM 1445 O O . VAL A 1 176 ? 33.770 -28.850 -52.920 1.00 52.47 176 VAL A O 1
ATOM 1448 N N . LEU A 1 177 ? 33.886 -31.072 -53.197 1.00 49.56 177 LEU A N 1
ATOM 1449 C CA . LEU A 1 177 ? 32.746 -31.207 -54.089 1.00 49.56 177 LEU A CA 1
ATOM 1450 C C . LEU A 1 177 ? 31.850 -32.284 -53.482 1.00 49.56 177 LEU A C 1
ATOM 1452 O O . LEU A 1 177 ? 32.174 -33.466 -53.513 1.00 49.56 177 LEU A O 1
ATOM 1456 N N . ASN A 1 178 ? 30.785 -31.788 -52.856 1.00 42.00 178 ASN A N 1
ATOM 1457 C CA . ASN A 1 178 ? 29.411 -32.274 -52.915 1.00 42.00 178 ASN A CA 1
ATOM 1458 C C . ASN A 1 178 ? 29.174 -33.773 -52.690 1.00 42.00 178 ASN A C 1
ATOM 1460 O O . ASN A 1 178 ? 29.304 -34.599 -53.588 1.00 42.00 178 ASN A O 1
ATOM 1464 N N . ALA A 1 179 ? 28.656 -34.080 -51.502 1.00 43.16 179 ALA A N 1
ATOM 1465 C CA . ALA A 1 179 ? 27.605 -35.078 -51.380 1.00 43.16 179 ALA A CA 1
ATOM 1466 C C . ALA A 1 179 ? 26.345 -34.534 -52.076 1.00 43.16 179 ALA A C 1
ATOM 1468 O O . ALA A 1 179 ? 25.933 -33.424 -51.740 1.00 43.16 179 ALA A O 1
ATOM 1469 N N . ASN A 1 180 ? 25.796 -35.268 -53.052 1.00 38.88 180 ASN A N 1
ATOM 1470 C CA . ASN A 1 180 ? 24.384 -35.672 -53.181 1.00 38.88 180 ASN A CA 1
ATOM 1471 C C . ASN A 1 180 ? 24.073 -36.090 -54.642 1.00 38.88 180 ASN A C 1
ATOM 1473 O O . ASN A 1 180 ? 24.277 -35.284 -55.549 1.00 38.88 180 ASN A O 1
ATOM 1477 N N . ILE A 1 181 ? 23.486 -37.292 -54.787 1.00 37.56 181 ILE A N 1
ATOM 1478 C CA . ILE A 1 181 ? 22.902 -37.952 -55.985 1.00 37.56 181 ILE A CA 1
ATOM 1479 C C . ILE A 1 181 ? 23.889 -38.654 -56.928 1.00 37.56 181 ILE A C 1
ATOM 1481 O O . ILE A 1 181 ? 24.638 -37.978 -57.663 1.00 37.56 181 ILE A O 1
#

Radius of gyration: 29.67 Å; Cα contacts (8 Å, |Δi|>4): 75; chains: 1; bounding box: 71×57×82 Å

Mean predicted aligned error: 15.2 Å

Secondary structure (DSSP, 8-state):
--HHHHHHHHHHHHHHHHHHHHHHHHHHHHHHHTT-------S---S--------S---THHHHHHHHHHHHHHHHHHHHHHHHHHHHHHHTT---S-HHHHHHHSGGGGSHHHHHHHHHHHHHHHHHHHHHHHHHHHHHHHHHHHHHHHHHHHT-S----GGG---S-------------

Sequence (181 aa):
MDLSVELENYFDDLSVINERWTGWLSSFEQRIVSGTFLPFARQTEDTVAERPRIDQQSIDDSEGTRLAEEILQEVSAVLERREQLLEQALAAGLPRDNLSQLARSLPQWKDRRLREKLALAQSQLRHLRRLHFSAWVLLHQCMQHYSQIARFVTHGESKSPVYNESRHCDRQGGRVLNANI

Solvent-accessible surface area (backbone atoms only — not comparable to full-atom values): 11248 Å² total; per-residue (Å²): 134,65,69,65,59,54,50,52,50,52,38,54,53,52,51,57,51,45,54,50,52,52,53,52,48,56,53,50,52,52,34,54,76,68,65,71,68,73,87,76,94,80,83,85,81,95,75,86,86,85,85,76,93,73,74,87,79,80,70,73,63,62,59,59,54,49,54,52,49,52,54,50,52,52,52,50,52,52,54,52,50,52,51,51,53,32,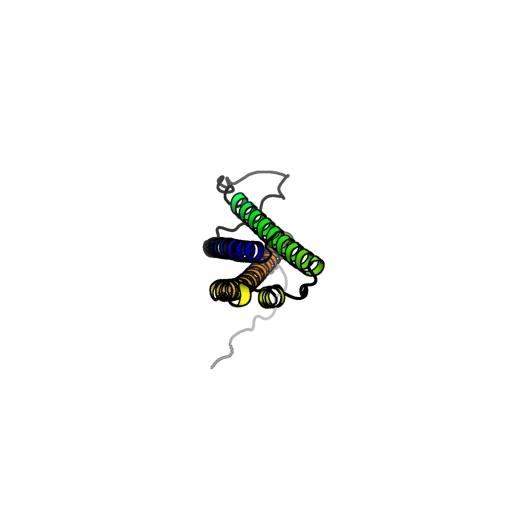50,53,29,43,77,69,75,41,59,53,91,39,73,71,55,34,48,64,72,39,83,62,45,78,41,65,64,58,51,51,46,52,54,50,41,55,52,46,54,54,47,48,51,53,52,52,51,52,52,51,54,52,54,51,52,52,52,53,53,50,52,52,50,51,46,52,62,72,61,60,72,71,80,68,68,83,83,73,82,80,83,84,87,81,97,74,81,94,78,87,79,76,93,80,137

Foldseek 3Di:
DQLLVLLLVLLVLLVVLLVLLVVLLVVVVVCVVVVVDDPDPPPDDPDDDDDDDDPPPPPPVVVNVVSVVVSVVSVVVSVVSLQVSLVVCVVVVHHNPDPVRRCVPDPCVVPPVSVVSVVSSVVSVVVVVVSVVVVVVVVVVVVVVVVVVVCCVVVVPDPDPPVPPPDDDDDDDDDDDDDDD